Protein AF-A0A536NDL7-F1 (afdb_monomer_lite)

pLDDT: mean 77.11, std 12.98, range [34.41, 92.56]

Radius of gyration: 21.28 Å; chains: 1; bounding box: 49×43×68 Å

Sequence (222 aa):
MSDSGVETAERADAFGQVESHGIDAIPDSERHGAPRELAFLWAGAFVNYASLFTASLLTTYYGLGVWDGLAATTLGTIAAAVILGLLSNTGPR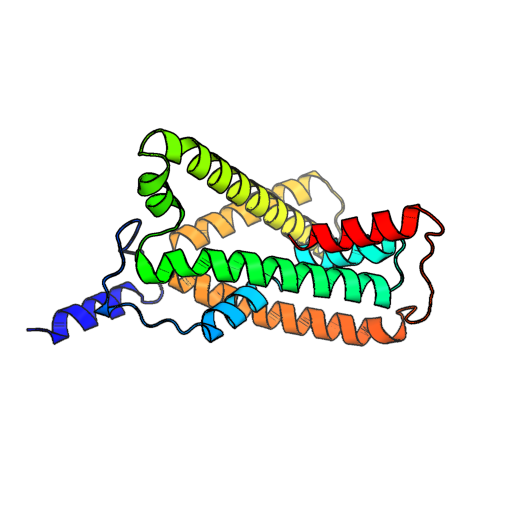SGLPQIVFTRGIFGRRGSYVGAALTLFLAVGWFAVDCVIAAQAGAQIFGTTNPLVTFALVIVIAAISVGVAVYGHQTIKVLETYGALIFAGLSAAVFIALAPQLHWFEGPTVRGADYPGAFVLGFMTCF

Foldseek 3Di:
DPVVVVVVVVVCLDQQHAHDDDFDFDDPVRPDDDPVVVVVVVVLVCLDVLVVVLLVCLCPPLQAAPVLLVVLQVLLLVVVCVVVVVVCVVCSVGSGDPLVVVCVVLNPVRSVVVVVVVVVVVVVVLLVRLLVVLVVVCVVVVHPDVVSSVVSSVVSSVVVVVQVRRDDNSCVVCSVVVSVVSVVVVVVVCVVCVVVGPNPDHGPDDDPSSVVSSVVSSNSSD

Secondary structure (DSSP, 8-state):
--HHHHHHHHHHTSTTPPP--SSSPPPGGG----HHHHHHHHHHHH-SHHHHHHHHHHHHTS---HHHHHHHHHHHHHHHHHHHHHHHTHHHHH-S-HHHHHHHHHHHHHHHHHHHHHHHHHHHHHHHHHHHHHHHHHHHTT---HHHHHHHHHHHHHHHHHHHHT-HHHHHHHHHHHHHHHHHHHHHHHHHHGGGS-TTPPPS--TTHHHHHHHHHHHTT-

Structure (mmCIF, N/CA/C/O backbone):
data_AF-A0A536NDL7-F1
#
_entry.id   AF-A0A536NDL7-F1
#
loop_
_atom_site.group_PDB
_atom_site.id
_atom_site.type_symbol
_atom_site.label_atom_id
_atom_site.label_alt_id
_atom_site.label_comp_id
_atom_site.label_asym_id
_atom_site.label_entity_id
_atom_site.label_seq_id
_atom_site.pdbx_PDB_ins_code
_atom_site.Cartn_x
_atom_site.Cartn_y
_atom_site.Cartn_z
_atom_site.occupancy
_atom_site.B_iso_or_equiv
_atom_site.auth_seq_id
_atom_site.auth_comp_id
_atom_site.auth_asym_id
_atom_site.auth_atom_id
_atom_site.pdbx_PDB_model_num
ATOM 1 N N . MET A 1 1 ? -9.556 -0.267 43.738 1.00 42.34 1 MET A N 1
ATOM 2 C CA . MET A 1 1 ? -10.647 -0.571 42.782 1.00 42.34 1 MET A CA 1
ATOM 3 C C . MET A 1 1 ? -10.360 -0.032 41.369 1.00 42.34 1 MET A C 1
ATOM 5 O O . MET A 1 1 ? -11.277 0.021 40.568 1.00 42.34 1 MET A O 1
ATOM 9 N N . SER A 1 2 ? -9.104 0.340 41.059 1.00 44.06 2 SER A N 1
ATOM 10 C CA . SER A 1 2 ? -8.666 0.858 39.748 1.00 44.06 2 SER A CA 1
ATOM 11 C C . SER A 1 2 ? -7.861 -0.167 38.930 1.00 44.06 2 SER A C 1
ATOM 13 O O . SER A 1 2 ? -7.835 -0.054 37.712 1.00 44.06 2 SER A O 1
ATOM 15 N N . ASP A 1 3 ? -7.254 -1.176 39.571 1.00 37.34 3 ASP A N 1
ATOM 16 C CA . ASP A 1 3 ? -6.450 -2.207 38.882 1.00 37.34 3 ASP A CA 1
ATOM 17 C C . ASP A 1 3 ? -7.293 -3.193 38.068 1.00 37.34 3 ASP A C 1
ATOM 19 O O . ASP A 1 3 ? -6.906 -3.598 36.978 1.00 37.34 3 ASP A O 1
ATOM 23 N N . SER A 1 4 ? -8.497 -3.527 38.541 1.00 35.38 4 SER A N 1
ATOM 24 C CA . SER A 1 4 ? -9.344 -4.525 37.878 1.00 35.38 4 SER A CA 1
ATOM 25 C C . SER A 1 4 ? -9.902 -4.058 36.529 1.00 35.38 4 SER A C 1
ATOM 27 O O . SER A 1 4 ? -10.303 -4.886 35.724 1.00 35.38 4 SER A O 1
ATOM 29 N N . GLY A 1 5 ? -9.966 -2.747 36.270 1.00 34.41 5 GLY A N 1
ATOM 30 C CA . GLY A 1 5 ? -10.438 -2.206 34.988 1.00 34.41 5 GLY A CA 1
ATOM 31 C C . GLY A 1 5 ? -9.380 -2.288 33.885 1.00 34.41 5 GLY A C 1
ATOM 32 O O . GLY A 1 5 ? -9.706 -2.633 32.753 1.00 34.41 5 GLY A O 1
ATOM 33 N N . VAL A 1 6 ? -8.115 -2.053 34.246 1.00 42.88 6 VAL A N 1
ATOM 34 C CA . VAL A 1 6 ? -6.964 -2.102 33.331 1.00 42.88 6 VAL A CA 1
ATOM 35 C C . VAL A 1 6 ? -6.667 -3.545 32.917 1.00 42.88 6 VAL A C 1
ATOM 37 O O . VAL A 1 6 ? -6.556 -3.814 31.725 1.00 42.88 6 VAL A O 1
ATOM 40 N N . GLU A 1 7 ? -6.697 -4.497 33.860 1.00 36.62 7 GLU A N 1
ATOM 41 C CA . GLU A 1 7 ? -6.559 -5.934 33.554 1.00 36.62 7 GLU A CA 1
ATOM 42 C C . GLU A 1 7 ? -7.677 -6.462 32.642 1.00 36.62 7 GLU A C 1
ATOM 44 O O . GLU A 1 7 ? -7.464 -7.395 31.871 1.00 36.62 7 GLU A O 1
ATOM 49 N N . THR A 1 8 ? -8.885 -5.890 32.708 1.00 42.81 8 THR A N 1
ATOM 50 C CA . THR A 1 8 ? -10.012 -6.341 31.872 1.00 42.81 8 THR A CA 1
ATOM 51 C C . THR A 1 8 ? -9.900 -5.811 30.438 1.00 42.81 8 THR A C 1
ATOM 53 O O . THR A 1 8 ? -10.250 -6.531 29.504 1.00 42.81 8 THR A O 1
ATOM 56 N N . ALA A 1 9 ? -9.364 -4.599 30.257 1.00 41.16 9 ALA A N 1
ATOM 57 C CA . ALA A 1 9 ? -9.065 -4.018 28.948 1.00 41.16 9 ALA A CA 1
ATOM 58 C C . ALA A 1 9 ? -7.865 -4.711 28.271 1.00 41.16 9 ALA A C 1
ATOM 60 O O . ALA A 1 9 ? -7.964 -5.100 27.110 1.00 41.16 9 ALA A O 1
ATOM 61 N N . GLU A 1 10 ? -6.785 -4.993 29.014 1.00 43.38 10 GLU A N 1
ATOM 62 C CA . GLU A 1 10 ? -5.637 -5.786 28.527 1.00 43.38 10 GLU A CA 1
ATOM 63 C C . GLU A 1 10 ? -6.042 -7.204 28.096 1.00 43.38 10 GLU A C 1
ATOM 65 O O . GLU A 1 10 ? -5.483 -7.770 27.158 1.00 43.38 10 GLU A O 1
ATOM 70 N N . ARG A 1 11 ? -7.040 -7.794 28.765 1.00 41.56 11 ARG A N 1
ATOM 71 C CA . ARG A 1 11 ? -7.532 -9.146 28.466 1.00 41.56 11 ARG A CA 1
ATOM 72 C C . ARG A 1 11 ? -8.530 -9.191 27.305 1.00 41.56 11 ARG A C 1
ATOM 74 O O . ARG A 1 11 ? -8.713 -10.264 26.729 1.00 41.56 11 ARG A O 1
ATOM 81 N N . ALA A 1 12 ? -9.166 -8.065 26.974 1.00 42.19 12 ALA A N 1
ATOM 82 C CA . ALA A 1 12 ? -10.021 -7.911 25.795 1.00 42.19 12 ALA A CA 1
ATOM 83 C C . ALA A 1 12 ? -9.195 -7.766 24.505 1.00 42.19 12 ALA A C 1
ATOM 85 O O . ALA A 1 12 ? -9.634 -8.202 23.445 1.00 42.19 12 ALA A O 1
ATOM 86 N N . ASP A 1 13 ? -7.971 -7.249 24.618 1.00 47.62 13 ASP A N 1
ATOM 87 C CA . ASP A 1 13 ? -7.017 -7.075 23.520 1.00 47.62 13 ASP A CA 1
ATOM 88 C C . ASP A 1 13 ? -6.001 -8.243 23.452 1.00 47.62 13 ASP A C 1
ATOM 90 O O . ASP A 1 13 ? -4.818 -8.078 23.153 1.00 47.62 13 ASP A O 1
ATOM 94 N N . ALA A 1 14 ? -6.464 -9.457 23.772 1.00 48.00 14 ALA A N 1
ATOM 95 C CA . ALA A 1 14 ? -5.675 -10.687 23.745 1.00 48.00 14 ALA A CA 1
ATOM 96 C C . ALA A 1 14 ? -5.989 -11.542 22.503 1.00 48.00 14 ALA A C 1
ATOM 98 O O . ALA A 1 14 ? -7.097 -11.526 21.965 1.00 48.00 14 ALA A O 1
ATOM 99 N N . PHE A 1 15 ? -5.007 -12.338 22.070 1.00 37.66 15 PHE A N 1
ATOM 100 C CA . PHE A 1 15 ? -5.109 -13.258 20.932 1.00 37.66 15 PHE A CA 1
ATOM 101 C C . PHE A 1 15 ? -6.380 -14.131 21.010 1.00 37.66 15 PHE A C 1
ATOM 103 O O . PHE A 1 15 ? -6.518 -14.954 21.916 1.00 37.66 15 PHE A O 1
ATOM 110 N N . GLY A 1 16 ? -7.303 -13.953 20.055 1.00 43.84 16 GLY A N 1
ATOM 111 C CA . GLY A 1 16 ? -8.550 -14.723 19.948 1.00 43.84 16 GLY A CA 1
ATOM 112 C C . GLY A 1 16 ? -9.798 -14.124 20.617 1.00 43.84 16 GLY A C 1
ATOM 113 O O . GLY A 1 16 ? -10.817 -14.811 20.673 1.00 43.84 16 GLY A O 1
ATOM 114 N N . GLN A 1 17 ? -9.754 -12.885 21.116 1.00 45.94 17 GLN A N 1
ATOM 115 C CA . GLN A 1 17 ? -10.924 -12.179 21.662 1.00 45.94 17 GLN A CA 1
ATOM 116 C C . GLN A 1 17 ? -11.567 -11.238 20.624 1.00 45.94 17 GLN A C 1
ATOM 118 O O . GLN A 1 17 ? -10.899 -10.715 19.733 1.00 45.94 17 GLN A O 1
ATOM 123 N N . VAL A 1 18 ? -12.883 -11.034 20.739 1.00 49.28 18 VAL A N 1
ATOM 124 C CA . VAL A 1 18 ? -13.657 -10.119 19.882 1.00 49.28 18 VAL A CA 1
ATOM 125 C C . VAL A 1 18 ? -13.485 -8.686 20.389 1.00 49.28 18 VAL A C 1
ATOM 127 O O . VAL A 1 18 ? -13.716 -8.416 21.565 1.00 49.28 18 VAL A O 1
ATOM 130 N N . GLU A 1 19 ? -13.103 -7.777 19.492 1.00 53.41 19 GLU A N 1
ATOM 131 C CA . GLU A 1 19 ? -12.856 -6.361 19.786 1.00 53.41 19 GLU A CA 1
ATOM 132 C C . GLU A 1 19 ? -14.094 -5.674 20.390 1.00 53.41 19 GLU A C 1
ATOM 134 O O . GLU A 1 19 ? -15.195 -5.736 19.837 1.00 53.41 19 GLU A O 1
ATOM 139 N N . SER A 1 20 ? -13.917 -5.028 21.548 1.00 55.44 20 SER A N 1
ATOM 140 C CA . SER A 1 20 ? -15.006 -4.422 22.327 1.00 55.44 20 SER A CA 1
ATOM 141 C C . SER A 1 20 ? -15.245 -2.942 22.020 1.00 55.44 20 SER A C 1
ATOM 143 O O . SER A 1 20 ? -16.359 -2.455 22.219 1.00 55.44 20 SER A O 1
ATOM 145 N N . HIS A 1 21 ? -14.236 -2.222 21.518 1.00 56.88 21 HIS A N 1
ATOM 146 C CA . HIS A 1 21 ? -14.350 -0.813 21.140 1.00 56.88 21 HIS A CA 1
ATOM 147 C C . HIS A 1 21 ? -14.550 -0.683 19.629 1.00 56.88 21 HIS A C 1
ATOM 149 O O . HIS A 1 21 ? -13.606 -0.735 18.858 1.00 56.88 21 HIS A O 1
ATOM 155 N N . GLY A 1 22 ? -15.805 -0.523 19.200 1.00 65.62 22 GLY A N 1
ATOM 156 C CA . GLY A 1 22 ? -16.133 -0.331 17.786 1.00 65.62 22 GLY A CA 1
ATOM 157 C C . GLY A 1 22 ? -15.917 1.113 17.319 1.00 65.62 22 GLY A C 1
ATOM 158 O O . GLY A 1 22 ? -14.879 1.482 16.786 1.00 65.62 22 GLY A O 1
ATOM 159 N N . ILE A 1 23 ? -16.946 1.948 17.475 1.00 62.28 23 ILE A N 1
ATOM 160 C CA . ILE A 1 23 ? -16.960 3.344 16.985 1.00 62.28 23 ILE A CA 1
ATOM 161 C C . ILE A 1 23 ? -16.802 4.385 18.099 1.00 62.28 23 ILE A C 1
ATOM 163 O O . ILE A 1 23 ? -16.919 5.586 17.834 1.00 62.28 23 ILE A O 1
ATOM 167 N N . ASP A 1 24 ? -16.619 3.924 19.332 1.00 70.56 24 ASP A N 1
ATOM 168 C CA . ASP A 1 24 ? -16.576 4.776 20.512 1.00 70.56 24 ASP A CA 1
ATOM 169 C C . ASP A 1 24 ? -15.254 5.540 20.601 1.00 70.56 24 ASP A C 1
ATOM 171 O O . ASP A 1 24 ? -14.229 5.134 20.054 1.00 70.56 24 ASP A O 1
ATOM 175 N N . ALA A 1 25 ? -15.296 6.693 21.268 1.00 67.12 25 ALA A N 1
ATOM 176 C CA . ALA A 1 25 ? -14.106 7.505 21.464 1.00 67.12 25 ALA A CA 1
ATOM 177 C C . ALA A 1 25 ? -13.150 6.820 22.446 1.00 67.12 25 ALA A C 1
ATOM 179 O O . ALA A 1 25 ? -13.574 6.416 23.529 1.00 67.12 25 ALA A O 1
ATOM 180 N N . ILE A 1 26 ? -11.863 6.767 22.101 1.00 76.44 26 ILE A N 1
ATOM 181 C CA . ILE A 1 26 ? -10.842 6.200 22.987 1.00 76.44 26 ILE A CA 1
ATOM 182 C C . ILE A 1 26 ? -10.535 7.195 24.127 1.00 76.44 26 ILE A C 1
ATOM 184 O O . ILE A 1 26 ? -10.169 8.353 23.836 1.00 76.44 26 ILE A O 1
ATOM 188 N N . PRO A 1 27 ? -10.670 6.781 25.407 1.00 74.94 27 PRO A N 1
ATOM 189 C CA . PRO A 1 27 ? -10.362 7.604 26.576 1.00 74.94 27 PRO A CA 1
ATOM 190 C C . PRO A 1 27 ? -8.908 8.087 26.595 1.00 74.94 27 PRO A C 1
ATOM 192 O O . PRO A 1 27 ? -8.011 7.397 26.120 1.00 74.94 27 PRO A O 1
ATOM 195 N N . ASP A 1 28 ? -8.647 9.249 27.202 1.00 73.06 28 ASP A N 1
ATOM 196 C CA . ASP A 1 28 ? -7.289 9.818 27.278 1.00 73.06 28 ASP A CA 1
ATOM 197 C C . ASP A 1 28 ? -6.276 8.886 27.963 1.00 73.06 28 ASP A C 1
ATOM 199 O O . ASP A 1 28 ? -5.110 8.860 27.576 1.00 73.06 28 ASP A O 1
ATOM 203 N N . SER A 1 29 ? -6.719 8.094 28.945 1.00 72.06 29 SER A N 1
ATOM 204 C CA . SER A 1 29 ? -5.886 7.136 29.683 1.00 72.06 29 SER A CA 1
ATOM 205 C C . SER A 1 29 ? -5.415 5.941 28.852 1.00 72.06 29 SER A C 1
ATOM 207 O O . SER A 1 29 ? -4.458 5.282 29.239 1.00 72.06 29 SER A O 1
ATOM 209 N N . GLU A 1 30 ? -6.067 5.667 27.722 1.00 69.94 30 GLU A N 1
ATOM 210 C CA . GLU A 1 30 ? -5.781 4.527 26.841 1.00 69.94 30 GLU A CA 1
ATOM 211 C C . GLU A 1 30 ? -5.012 4.958 25.576 1.00 69.94 30 GLU A C 1
ATOM 213 O O . GLU A 1 30 ? -4.736 4.160 24.686 1.00 69.94 30 GLU A O 1
ATOM 218 N N . ARG A 1 31 ? -4.612 6.234 25.474 1.00 77.12 31 ARG A N 1
ATOM 219 C CA . ARG A 1 31 ? -3.857 6.759 24.325 1.00 77.12 31 ARG A CA 1
ATOM 220 C C . ARG A 1 31 ? -2.357 6.568 24.530 1.00 77.12 31 ARG A C 1
ATOM 222 O O . ARG A 1 31 ? -1.695 7.413 25.124 1.00 77.12 31 ARG A O 1
ATOM 229 N N . HIS A 1 32 ? -1.810 5.481 23.993 1.00 71.38 32 HIS A N 1
ATOM 230 C CA . HIS A 1 32 ? -0.405 5.097 24.202 1.00 71.38 32 HIS A CA 1
ATOM 231 C C . HIS A 1 32 ? 0.454 4.999 22.922 1.00 71.38 32 HIS A C 1
ATOM 233 O O . HIS A 1 32 ? 1.572 4.498 22.980 1.00 71.38 32 HIS A O 1
ATOM 239 N N . GLY A 1 33 ? -0.023 5.479 21.766 1.00 69.69 33 GLY A N 1
ATOM 240 C CA . GLY A 1 33 ? 0.722 5.414 20.496 1.00 69.69 33 GLY A CA 1
ATOM 241 C C . GLY A 1 33 ? 1.694 6.581 20.270 1.00 69.69 33 GLY A C 1
ATOM 242 O O . GLY A 1 33 ? 1.320 7.747 20.418 1.00 69.69 33 GLY A O 1
ATOM 243 N N . ALA A 1 34 ? 2.930 6.290 19.848 1.00 77.19 34 ALA A N 1
ATOM 244 C CA . ALA A 1 34 ? 3.912 7.312 19.468 1.00 77.19 34 ALA A CA 1
ATOM 245 C C . ALA A 1 34 ? 3.875 7.628 17.952 1.00 77.19 34 ALA A C 1
ATOM 247 O O . ALA A 1 34 ? 3.706 6.719 17.140 1.00 77.19 34 ALA A O 1
ATOM 248 N N . PRO A 1 35 ? 4.154 8.874 17.506 1.00 74.88 35 PRO A N 1
ATOM 249 C CA . PRO A 1 35 ? 4.164 9.221 16.074 1.00 74.88 35 PRO A CA 1
ATOM 250 C C . PRO A 1 35 ? 5.115 8.370 15.215 1.00 74.88 35 PRO A C 1
ATOM 252 O O . PRO A 1 35 ? 4.847 8.110 14.045 1.00 74.88 35 PRO A O 1
ATOM 255 N N . ARG A 1 36 ? 6.225 7.901 15.798 1.00 75.81 36 ARG A N 1
ATOM 256 C CA . ARG A 1 36 ? 7.178 7.001 15.128 1.00 75.81 36 ARG A CA 1
ATOM 257 C C . ARG A 1 36 ? 6.596 5.613 14.854 1.00 75.81 36 ARG A C 1
ATOM 259 O O . ARG A 1 36 ? 6.926 5.013 13.842 1.00 75.81 36 ARG A O 1
ATOM 266 N N . GLU A 1 37 ? 5.736 5.113 15.737 1.00 74.44 37 GLU A N 1
ATOM 267 C CA . GLU A 1 37 ? 5.089 3.807 15.568 1.00 74.44 37 GLU A CA 1
ATOM 268 C C . GLU A 1 37 ? 4.100 3.870 14.409 1.00 74.44 37 GLU A C 1
ATOM 270 O O . GLU A 1 37 ? 4.056 2.953 13.597 1.00 74.44 37 GLU A O 1
ATOM 275 N N . LEU A 1 38 ? 3.407 5.004 14.258 1.00 76.75 38 LEU A N 1
ATOM 276 C CA . LEU A 1 38 ? 2.568 5.279 13.096 1.00 76.75 38 LEU A CA 1
ATOM 277 C C . LEU A 1 38 ? 3.385 5.308 11.794 1.00 76.75 38 LEU A C 1
ATOM 279 O O . LEU A 1 38 ? 2.939 4.768 10.787 1.00 76.75 38 LEU A O 1
ATOM 283 N N . ALA A 1 39 ? 4.589 5.891 11.808 1.00 74.12 39 ALA A N 1
ATOM 284 C CA . ALA A 1 39 ? 5.464 5.906 10.635 1.00 74.12 39 ALA A CA 1
ATOM 285 C C . ALA A 1 39 ? 5.915 4.494 10.224 1.00 74.12 39 ALA A C 1
ATOM 287 O O . ALA A 1 39 ? 5.867 4.163 9.042 1.00 74.12 39 ALA A O 1
ATOM 288 N N . PHE A 1 40 ? 6.307 3.645 11.181 1.00 70.19 40 PHE A N 1
ATOM 289 C CA . PHE A 1 40 ? 6.667 2.252 10.893 1.00 70.19 40 PHE A CA 1
ATOM 290 C C . PHE A 1 40 ? 5.467 1.409 10.457 1.00 70.19 40 PHE A C 1
ATOM 292 O O . PHE A 1 40 ? 5.611 0.585 9.557 1.00 70.19 40 PHE A O 1
ATOM 299 N N . LEU A 1 41 ? 4.290 1.645 11.041 1.00 74.00 41 LEU A N 1
ATOM 300 C CA . LEU A 1 41 ? 3.045 0.994 10.637 1.00 74.00 41 LEU A CA 1
ATOM 301 C C . LEU A 1 41 ? 2.713 1.309 9.173 1.00 74.00 41 LEU A C 1
ATOM 303 O O . LEU A 1 41 ? 2.480 0.400 8.384 1.00 74.00 41 LEU A O 1
ATOM 307 N N . TRP A 1 42 ? 2.769 2.587 8.791 1.00 75.75 42 TRP A N 1
ATOM 308 C CA . TRP A 1 42 ? 2.533 3.008 7.410 1.00 75.75 42 TRP A CA 1
ATOM 309 C C . TRP A 1 42 ? 3.603 2.509 6.447 1.00 75.75 42 TRP A C 1
ATOM 311 O O . TRP A 1 42 ? 3.270 2.056 5.355 1.00 75.75 42 TRP A O 1
ATOM 321 N N . ALA A 1 43 ? 4.876 2.552 6.846 1.00 73.06 43 ALA A N 1
ATOM 322 C CA . ALA A 1 43 ? 5.950 1.985 6.042 1.00 73.06 43 ALA A CA 1
ATOM 323 C C . ALA A 1 43 ? 5.687 0.499 5.762 1.00 73.06 43 AL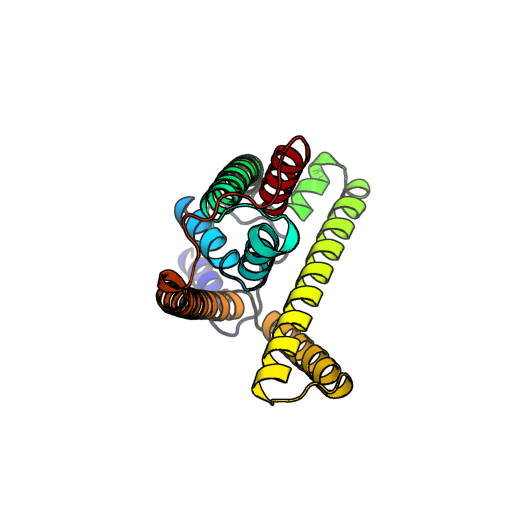A A C 1
ATOM 325 O O . ALA A 1 43 ? 5.797 0.090 4.613 1.00 73.06 43 ALA A O 1
ATOM 326 N N . GLY A 1 44 ? 5.272 -0.267 6.780 1.00 68.75 44 GLY A N 1
ATOM 327 C CA . GLY A 1 44 ? 4.872 -1.671 6.666 1.00 68.75 44 GLY A CA 1
ATOM 328 C C . GLY A 1 44 ? 3.686 -1.893 5.725 1.00 68.75 44 GLY A C 1
ATOM 329 O O . GLY A 1 44 ? 3.772 -2.739 4.841 1.00 68.75 44 GLY A O 1
ATOM 330 N N . ALA A 1 45 ? 2.625 -1.094 5.859 1.00 69.19 45 ALA A N 1
ATOM 331 C CA . ALA A 1 45 ? 1.422 -1.193 5.028 1.00 69.19 45 ALA A CA 1
ATOM 332 C C . ALA A 1 45 ? 1.701 -0.958 3.530 1.00 69.19 45 ALA A C 1
ATOM 334 O O . ALA A 1 45 ? 1.081 -1.585 2.672 1.00 69.19 45 ALA A O 1
ATOM 335 N N . PHE A 1 46 ? 2.662 -0.087 3.204 1.00 73.38 46 PHE A N 1
ATOM 336 C CA . PHE A 1 46 ? 3.085 0.150 1.821 1.00 73.38 46 PHE A CA 1
ATOM 337 C C . PHE A 1 46 ? 4.065 -0.896 1.283 1.00 73.38 46 PHE A C 1
ATOM 339 O O . PHE A 1 46 ? 4.287 -0.934 0.068 1.00 73.38 46 PHE A O 1
ATOM 346 N N . VAL A 1 47 ? 4.617 -1.776 2.128 1.00 73.19 47 VAL A N 1
ATOM 347 C CA . VAL A 1 47 ? 5.356 -2.953 1.656 1.00 73.19 47 VAL A CA 1
ATOM 348 C C . VAL A 1 47 ? 4.348 -4.014 1.214 1.00 73.19 47 VAL A C 1
ATOM 350 O O . VAL A 1 47 ? 4.128 -5.027 1.871 1.00 73.19 47 VAL A O 1
ATOM 353 N N . ASN A 1 48 ? 3.716 -3.767 0.074 1.00 77.19 48 ASN A N 1
ATOM 354 C CA . ASN A 1 48 ? 2.778 -4.684 -0.549 1.00 77.19 48 ASN A CA 1
ATOM 355 C C . ASN A 1 48 ? 3.065 -4.822 -2.049 1.00 77.19 48 ASN A C 1
ATOM 357 O O . ASN A 1 48 ? 3.848 -4.079 -2.651 1.00 77.19 48 ASN A O 1
ATOM 361 N N . TYR A 1 49 ? 2.425 -5.813 -2.667 1.00 78.06 49 TYR A N 1
ATOM 362 C CA . TYR A 1 49 ? 2.593 -6.059 -4.095 1.00 78.06 49 TYR A CA 1
ATOM 363 C C . TYR A 1 49 ? 2.068 -4.899 -4.949 1.00 78.06 49 TYR A C 1
ATOM 365 O O . TYR A 1 49 ? 2.658 -4.602 -5.984 1.00 78.06 49 TYR A O 1
ATOM 373 N N . ALA A 1 50 ? 1.005 -4.213 -4.515 1.00 78.25 50 ALA A N 1
ATOM 374 C CA . ALA A 1 50 ? 0.448 -3.075 -5.242 1.00 78.25 50 ALA A CA 1
ATOM 375 C C . ALA A 1 50 ? 1.489 -1.960 -5.444 1.00 78.25 50 ALA A C 1
ATOM 377 O O . ALA A 1 50 ? 1.635 -1.463 -6.559 1.00 78.25 50 ALA A O 1
ATOM 378 N N . SER A 1 51 ? 2.280 -1.632 -4.417 1.00 79.00 51 SER A N 1
ATOM 379 C CA . SER A 1 51 ? 3.377 -0.663 -4.522 1.00 79.00 51 SER A CA 1
ATOM 380 C C . SER A 1 51 ? 4.450 -1.102 -5.522 1.00 79.00 51 SER A C 1
ATOM 382 O O . SER A 1 51 ? 4.900 -0.293 -6.333 1.00 79.00 51 SER A O 1
ATOM 384 N N . LEU A 1 52 ? 4.836 -2.386 -5.518 1.00 79.25 52 LEU A N 1
ATOM 385 C CA . LEU A 1 52 ? 5.803 -2.925 -6.486 1.00 79.25 52 LEU A CA 1
ATOM 386 C C . LEU A 1 52 ? 5.263 -2.881 -7.919 1.00 79.25 52 LEU A C 1
ATOM 388 O O . LEU A 1 52 ? 5.978 -2.499 -8.846 1.00 79.25 52 LEU A O 1
ATOM 392 N N . PHE A 1 53 ? 3.997 -3.253 -8.098 1.00 81.44 53 PHE A N 1
ATOM 393 C CA . PHE A 1 53 ? 3.332 -3.231 -9.391 1.00 81.44 53 PHE A CA 1
ATOM 394 C C . PHE A 1 53 ? 3.251 -1.804 -9.938 1.00 81.44 53 PHE A C 1
ATOM 396 O O . PHE A 1 53 ? 3.700 -1.555 -11.055 1.00 81.44 53 PHE A O 1
ATOM 403 N N . THR A 1 54 ? 2.791 -0.849 -9.131 1.00 80.69 54 THR A N 1
ATOM 404 C CA . THR A 1 54 ? 2.745 0.569 -9.504 1.00 80.69 54 THR A CA 1
ATOM 405 C C . THR A 1 54 ? 4.133 1.098 -9.857 1.00 80.69 54 THR A C 1
ATOM 407 O O . THR A 1 54 ? 4.291 1.698 -10.916 1.00 80.69 54 THR A O 1
ATOM 410 N N . ALA A 1 55 ? 5.164 0.801 -9.057 1.00 79.44 55 ALA A N 1
ATOM 411 C CA . ALA A 1 55 ? 6.541 1.196 -9.361 1.00 79.44 55 ALA A CA 1
ATOM 412 C C . ALA A 1 55 ? 7.039 0.627 -10.705 1.00 79.44 55 ALA A C 1
ATOM 414 O O . ALA A 1 55 ? 7.709 1.327 -11.463 1.00 79.44 55 ALA A O 1
ATOM 415 N N . SER A 1 56 ? 6.670 -0.614 -11.046 1.00 80.50 56 SER A N 1
ATOM 416 C CA . SER A 1 56 ? 7.031 -1.226 -12.333 1.00 80.50 56 SER A CA 1
ATOM 417 C C . SER A 1 56 ? 6.388 -0.528 -13.540 1.00 80.50 56 SER A C 1
ATOM 419 O O . SER A 1 56 ? 6.980 -0.494 -14.622 1.00 80.50 56 SER A O 1
ATOM 421 N N . LEU A 1 57 ? 5.206 0.077 -13.366 1.00 81.88 57 LEU A N 1
ATOM 422 C CA . LEU A 1 57 ? 4.527 0.823 -14.427 1.00 81.88 57 LEU A CA 1
ATOM 423 C C . LEU A 1 57 ? 5.274 2.114 -14.780 1.00 81.88 57 LEU A C 1
ATOM 425 O O . LEU A 1 57 ? 5.243 2.523 -15.941 1.00 81.88 57 LEU A O 1
ATOM 429 N N . LEU A 1 58 ? 5.987 2.729 -13.828 1.00 80.75 58 LEU A N 1
ATOM 430 C CA . LEU A 1 58 ? 6.740 3.965 -14.072 1.00 80.75 58 LEU A CA 1
ATOM 431 C C . LEU A 1 58 ? 7.857 3.781 -15.097 1.00 80.75 58 LEU A C 1
ATOM 433 O O . LEU A 1 58 ? 8.052 4.635 -15.961 1.00 80.75 58 LEU A O 1
ATOM 437 N N . THR A 1 59 ? 8.557 2.657 -15.040 1.00 77.38 59 THR A N 1
ATOM 438 C CA . THR A 1 59 ? 9.636 2.357 -15.982 1.00 77.38 59 THR A CA 1
ATOM 439 C C . THR A 1 59 ? 9.110 1.661 -17.236 1.00 77.38 59 THR A C 1
ATOM 441 O O . THR A 1 59 ? 9.503 2.015 -18.343 1.00 77.38 59 THR A O 1
ATOM 444 N N . THR A 1 60 ? 8.176 0.716 -17.088 1.00 76.12 60 THR A N 1
ATOM 445 C CA . THR A 1 60 ? 7.716 -0.140 -18.198 1.00 76.12 60 THR A CA 1
ATOM 446 C C . THR A 1 60 ? 6.688 0.545 -19.097 1.00 76.12 60 THR A C 1
ATOM 448 O O . THR A 1 60 ? 6.715 0.357 -20.311 1.00 76.12 60 THR A O 1
ATOM 451 N N . TYR A 1 61 ? 5.765 1.318 -18.517 1.00 78.38 61 TYR A N 1
ATOM 452 C CA . TYR A 1 61 ? 4.642 1.915 -19.247 1.00 78.38 61 TYR A CA 1
ATOM 453 C C . TYR A 1 61 ? 4.811 3.422 -19.440 1.00 78.38 61 TYR A C 1
ATOM 455 O O . TYR A 1 61 ? 4.574 3.935 -20.530 1.00 78.38 61 TYR A O 1
ATOM 463 N N . TYR A 1 62 ? 5.257 4.131 -18.399 1.00 76.94 62 TYR A N 1
ATOM 464 C CA . TYR A 1 62 ? 5.520 5.568 -18.483 1.00 76.94 62 TYR A CA 1
ATOM 465 C C . TYR A 1 62 ? 6.908 5.895 -19.035 1.00 76.94 62 TYR A C 1
ATOM 467 O O . TYR A 1 62 ? 7.147 7.048 -19.366 1.00 76.94 62 TYR A O 1
ATOM 475 N N . GLY A 1 63 ? 7.805 4.914 -19.181 1.00 77.44 63 GLY A N 1
ATOM 476 C CA . GLY A 1 63 ? 9.086 5.075 -19.870 1.00 77.44 63 GLY A CA 1
ATOM 477 C C . GLY A 1 63 ? 10.126 5.933 -19.140 1.00 77.44 63 GLY A C 1
ATOM 478 O O . GLY A 1 63 ? 11.091 6.377 -19.775 1.00 77.44 63 GLY A O 1
ATOM 479 N N . LEU A 1 64 ? 9.951 6.187 -17.836 1.00 79.94 64 LEU A N 1
ATOM 480 C CA . LEU A 1 64 ? 10.941 6.902 -17.027 1.00 79.94 64 LEU A CA 1
ATOM 481 C C . LEU A 1 64 ? 12.202 6.054 -16.832 1.00 79.94 64 LEU A C 1
ATOM 483 O O . LEU A 1 64 ? 12.133 4.830 -16.718 1.00 79.94 64 LEU A O 1
ATOM 487 N N . GLY A 1 65 ? 13.351 6.725 -16.718 1.00 83.19 65 GLY A N 1
ATOM 488 C CA . GLY A 1 65 ? 14.565 6.087 -16.220 1.00 83.19 65 GLY A CA 1
ATOM 489 C C . GLY A 1 65 ? 14.404 5.671 -14.754 1.00 83.19 65 GLY A C 1
ATOM 490 O O . GLY A 1 65 ? 13.566 6.210 -14.026 1.00 83.19 65 GLY A O 1
ATOM 491 N N . VAL A 1 66 ? 15.236 4.734 -14.293 1.00 81.75 66 VAL A N 1
ATOM 492 C CA . VAL A 1 66 ? 15.178 4.209 -12.913 1.00 81.75 66 VAL A CA 1
ATOM 493 C C . VAL A 1 66 ? 15.300 5.334 -11.876 1.00 81.75 66 VAL A C 1
ATOM 495 O O . VAL A 1 66 ? 14.543 5.373 -10.907 1.00 81.75 66 VAL A O 1
ATOM 498 N N . TRP A 1 67 ? 16.211 6.285 -12.101 1.00 84.75 67 TRP A N 1
ATOM 499 C CA . TRP A 1 67 ? 16.420 7.425 -11.203 1.00 84.75 67 TRP A CA 1
ATOM 500 C C . TRP A 1 67 ? 15.266 8.426 -11.220 1.00 84.75 67 TRP A C 1
ATOM 502 O O . TRP A 1 67 ? 14.877 8.912 -10.160 1.00 84.75 67 TRP A O 1
ATOM 512 N N . ASP A 1 68 ? 14.689 8.696 -12.392 1.00 84.25 68 ASP A N 1
ATOM 513 C CA . ASP A 1 68 ? 13.563 9.623 -12.523 1.00 84.25 68 ASP A CA 1
ATOM 514 C C . ASP A 1 68 ? 12.308 9.039 -11.867 1.00 84.25 68 ASP A C 1
ATOM 516 O O . ASP A 1 68 ? 11.605 9.739 -11.139 1.00 84.25 68 ASP A O 1
ATOM 520 N N . GLY A 1 69 ? 12.060 7.739 -12.062 1.00 84.75 69 GLY A N 1
ATOM 521 C CA . GLY A 1 69 ? 10.974 7.015 -11.405 1.00 84.75 69 GLY A CA 1
ATOM 522 C C . GLY A 1 69 ? 11.143 6.976 -9.887 1.00 84.75 69 GLY A C 1
ATOM 523 O O . GLY A 1 69 ? 10.186 7.232 -9.154 1.00 84.75 69 GLY A O 1
ATOM 524 N N . LEU A 1 70 ? 12.367 6.740 -9.401 1.00 86.12 70 LEU A N 1
ATOM 525 C CA . LEU A 1 70 ? 12.678 6.782 -7.971 1.00 86.12 70 LEU A CA 1
ATOM 526 C C . LEU A 1 70 ? 12.463 8.183 -7.387 1.00 86.12 70 LEU A C 1
ATOM 528 O O . LEU A 1 70 ? 11.875 8.315 -6.312 1.00 86.12 70 LEU A O 1
ATOM 532 N N . ALA A 1 71 ? 12.898 9.229 -8.092 1.00 87.81 71 ALA A N 1
ATOM 533 C CA . ALA A 1 71 ? 12.702 10.611 -7.675 1.00 87.81 71 ALA A CA 1
ATOM 534 C C . ALA A 1 71 ? 11.214 10.989 -7.646 1.00 87.81 71 ALA A C 1
ATOM 536 O O . ALA A 1 71 ? 10.748 11.516 -6.636 1.00 87.81 71 ALA A O 1
ATOM 537 N N . ALA A 1 72 ? 10.456 10.669 -8.699 1.00 87.69 72 ALA A N 1
ATOM 538 C CA . ALA A 1 72 ? 9.014 10.908 -8.765 1.00 87.69 72 ALA A CA 1
ATOM 539 C C . ALA A 1 72 ? 8.278 10.206 -7.615 1.00 87.69 72 ALA A C 1
ATOM 541 O O . ALA A 1 72 ? 7.504 10.843 -6.900 1.00 87.69 72 ALA A O 1
ATOM 542 N N . THR A 1 73 ? 8.597 8.929 -7.379 1.00 87.25 73 THR A N 1
ATOM 543 C CA . THR A 1 73 ? 7.987 8.113 -6.318 1.00 87.25 73 THR A CA 1
ATOM 544 C C . THR A 1 73 ? 8.320 8.655 -4.931 1.00 87.25 73 THR A C 1
ATOM 546 O O . THR A 1 73 ? 7.443 8.808 -4.082 1.00 87.25 73 THR A O 1
ATOM 549 N N . THR A 1 74 ? 9.590 8.989 -4.689 1.00 87.88 74 THR A N 1
ATOM 550 C CA . THR A 1 74 ? 10.048 9.503 -3.391 1.00 87.88 74 THR A CA 1
ATOM 551 C C . THR A 1 74 ? 9.408 10.854 -3.088 1.00 87.88 74 THR A C 1
ATOM 553 O O . THR A 1 74 ? 8.888 11.059 -1.993 1.00 87.88 74 THR A O 1
ATOM 556 N N . LEU A 1 75 ? 9.395 11.772 -4.059 1.00 90.19 75 LEU A N 1
ATOM 557 C CA . LEU A 1 75 ? 8.783 13.088 -3.889 1.00 90.19 75 LEU A CA 1
ATOM 558 C C . LEU A 1 75 ? 7.265 12.992 -3.707 1.00 90.19 75 LEU A C 1
ATOM 560 O O . LEU A 1 75 ? 6.724 13.676 -2.838 1.00 90.19 75 LEU A O 1
ATOM 564 N N . GLY A 1 76 ? 6.596 12.127 -4.476 1.00 88.38 76 GLY A N 1
ATOM 565 C CA . GLY A 1 76 ? 5.163 11.861 -4.346 1.00 88.38 76 GLY A CA 1
ATOM 566 C C . GLY A 1 76 ? 4.816 11.325 -2.963 1.00 88.38 76 GLY A C 1
ATOM 567 O O . GLY A 1 76 ? 3.966 11.883 -2.275 1.00 88.38 76 GLY A O 1
ATOM 568 N N . THR A 1 77 ? 5.563 10.320 -2.501 1.00 87.75 77 THR A N 1
ATOM 569 C CA . THR A 1 77 ? 5.371 9.704 -1.180 1.00 87.75 77 THR A CA 1
ATOM 570 C C . THR A 1 77 ? 5.602 10.703 -0.048 1.00 87.75 77 THR A C 1
ATOM 572 O O . THR A 1 77 ? 4.819 10.751 0.897 1.00 87.75 77 THR A O 1
ATOM 575 N N . ILE A 1 78 ? 6.639 11.546 -0.135 1.00 89.38 78 ILE A N 1
ATOM 576 C CA . ILE A 1 78 ? 6.888 12.597 0.864 1.00 89.38 78 ILE A CA 1
ATOM 577 C C . ILE A 1 78 ? 5.728 13.597 0.889 1.00 89.38 78 ILE A C 1
ATOM 579 O O . ILE A 1 78 ? 5.247 13.952 1.965 1.00 89.38 78 ILE A O 1
ATOM 583 N N . ALA A 1 79 ? 5.256 14.046 -0.275 1.00 90.06 79 ALA A N 1
ATOM 584 C CA . ALA A 1 79 ? 4.152 14.994 -0.356 1.00 90.06 79 ALA A CA 1
ATOM 585 C C . ALA A 1 79 ? 2.846 14.400 0.207 1.00 90.06 79 ALA A C 1
ATOM 587 O O . ALA A 1 79 ? 2.168 15.055 1.005 1.00 90.06 79 ALA A O 1
ATOM 588 N N . ALA A 1 80 ? 2.538 13.145 -0.131 1.00 86.88 80 ALA A N 1
ATOM 589 C CA . ALA A 1 80 ? 1.403 12.408 0.414 1.00 86.88 80 ALA A CA 1
ATOM 590 C C . ALA A 1 80 ? 1.520 12.233 1.936 1.00 86.88 80 ALA A C 1
ATOM 592 O O . ALA A 1 80 ? 0.574 12.532 2.667 1.00 86.88 80 ALA A O 1
ATOM 593 N N . ALA A 1 81 ? 2.698 11.850 2.438 1.00 86.00 81 ALA A N 1
ATOM 594 C CA . ALA A 1 81 ? 2.959 11.684 3.865 1.00 86.00 81 ALA A CA 1
ATOM 595 C C . ALA A 1 81 ? 2.802 12.994 4.651 1.00 86.00 81 ALA A C 1
ATOM 597 O O . ALA A 1 81 ? 2.266 12.983 5.758 1.00 86.00 81 ALA A O 1
ATOM 598 N N . VAL A 1 82 ? 3.215 14.134 4.088 1.00 88.56 82 VAL A N 1
ATOM 599 C CA . VAL A 1 82 ? 3.003 15.451 4.710 1.00 88.56 82 VAL A CA 1
ATOM 600 C C . VAL A 1 82 ? 1.512 15.767 4.805 1.00 88.56 82 VAL A C 1
ATOM 602 O O . VAL A 1 82 ? 1.036 16.151 5.873 1.00 88.56 82 VAL A O 1
ATOM 605 N N . ILE A 1 83 ? 0.757 15.578 3.721 1.00 87.81 83 ILE A N 1
ATOM 606 C CA . ILE A 1 83 ? -0.682 15.869 3.695 1.00 87.81 83 ILE A CA 1
ATOM 607 C C . ILE A 1 83 ? -1.438 14.961 4.672 1.00 87.81 83 ILE A C 1
ATOM 609 O O . ILE A 1 83 ? -2.204 15.451 5.507 1.00 87.81 83 ILE A O 1
ATOM 613 N N . LEU A 1 84 ? -1.180 13.652 4.627 1.00 84.94 84 LEU A N 1
ATOM 614 C CA . LEU A 1 84 ? -1.778 12.678 5.541 1.00 84.94 84 LEU A CA 1
ATOM 615 C C . LEU A 1 84 ? -1.353 12.917 6.992 1.00 84.94 84 LEU A C 1
ATOM 617 O O . LEU A 1 84 ? -2.183 12.820 7.895 1.00 84.94 84 LEU A O 1
ATOM 621 N N . GLY A 1 85 ? -0.094 13.283 7.237 1.00 84.50 85 GLY A N 1
ATOM 622 C CA . GLY A 1 85 ? 0.410 13.632 8.563 1.00 84.50 85 GLY A CA 1
ATOM 623 C C . GLY A 1 85 ? -0.303 14.848 9.160 1.00 84.50 85 GLY A C 1
ATOM 624 O O . GLY A 1 85 ? -0.736 14.805 10.313 1.00 84.50 85 GLY A O 1
ATOM 625 N N . LEU A 1 86 ? -0.514 15.904 8.367 1.00 85.00 86 LEU A N 1
ATOM 626 C CA . LEU A 1 86 ? -1.291 17.076 8.786 1.00 85.00 86 LEU A CA 1
ATOM 627 C C . LEU A 1 86 ? -2.742 16.705 9.117 1.00 85.00 86 LEU A C 1
ATOM 629 O O . LEU A 1 86 ? -3.285 17.162 10.126 1.00 85.00 86 LEU A O 1
ATOM 633 N N . LEU A 1 87 ? -3.356 15.841 8.304 1.00 83.56 87 LEU A N 1
ATOM 634 C CA . LEU A 1 87 ? -4.727 15.378 8.518 1.00 83.56 87 LEU A CA 1
ATOM 635 C C . LEU A 1 87 ? -4.844 14.465 9.751 1.00 83.56 87 LEU A C 1
ATOM 637 O O . LEU A 1 87 ? -5.848 14.505 10.469 1.00 83.56 87 LEU A O 1
ATOM 641 N N . SER A 1 88 ? -3.789 13.704 10.052 1.00 81.56 88 SER A N 1
ATOM 642 C CA . SER A 1 88 ? -3.730 12.765 11.179 1.00 81.56 88 SER A CA 1
ATOM 643 C C . SER A 1 88 ? -3.758 13.455 12.544 1.00 81.56 88 SER A C 1
ATOM 645 O O . SER A 1 88 ? -4.166 12.839 13.524 1.00 81.56 88 SER A O 1
ATOM 647 N N . ASN A 1 89 ? -3.441 14.754 12.627 1.00 80.12 89 ASN A N 1
ATOM 648 C CA . ASN A 1 89 ? -3.545 15.546 13.862 1.00 80.12 89 ASN A CA 1
ATOM 649 C C . ASN A 1 89 ? -4.986 15.626 14.420 1.00 80.12 89 ASN A C 1
ATOM 651 O O . ASN A 1 89 ? -5.191 15.930 15.596 1.00 80.12 89 ASN A O 1
ATOM 655 N N . THR A 1 90 ? -5.998 15.342 13.595 1.00 77.06 90 THR A N 1
ATOM 656 C CA . THR A 1 90 ? -7.403 15.278 14.035 1.00 77.06 90 THR A CA 1
ATOM 657 C C . THR A 1 90 ? -7.700 14.059 14.915 1.00 77.06 90 THR A C 1
ATOM 659 O O . THR A 1 90 ? -8.553 14.148 15.801 1.00 77.06 90 THR A O 1
ATOM 662 N N . GLY A 1 91 ? -6.967 12.954 14.735 1.00 74.56 91 GLY A N 1
ATOM 663 C CA . GLY A 1 91 ? -7.152 11.706 15.482 1.00 74.56 91 GLY A CA 1
ATOM 664 C C . GLY A 1 91 ? -6.859 11.862 16.978 1.00 74.56 91 GLY A C 1
ATOM 665 O O . GLY A 1 91 ? -7.783 11.724 17.777 1.00 74.56 91 GLY A O 1
ATOM 666 N N . PRO A 1 92 ? -5.632 12.253 17.382 1.00 75.25 92 PRO A N 1
ATOM 667 C CA . PRO A 1 92 ? -5.273 12.425 18.793 1.00 75.25 92 PRO A CA 1
ATOM 668 C C . PRO A 1 92 ? -6.134 13.455 19.530 1.00 75.25 92 PRO A C 1
ATOM 670 O O . PRO A 1 92 ? -6.363 13.331 20.726 1.00 75.25 92 PRO A O 1
ATOM 673 N N . ARG A 1 93 ? -6.628 14.483 18.828 1.00 77.00 93 ARG A N 1
ATOM 674 C CA . ARG A 1 93 ? -7.464 15.530 19.435 1.00 77.00 93 ARG A CA 1
ATOM 675 C C . ARG A 1 93 ? -8.905 15.090 19.663 1.00 77.00 93 ARG A C 1
ATOM 677 O O . ARG A 1 93 ? -9.508 15.509 20.643 1.00 77.00 93 ARG A O 1
ATOM 684 N N . SER A 1 94 ? -9.465 14.301 18.748 1.00 75.75 94 SER A N 1
ATOM 685 C CA . SER A 1 94 ? -10.868 13.884 18.820 1.00 75.75 94 SER A CA 1
ATOM 686 C C . SER A 1 94 ? -11.062 12.539 19.517 1.00 75.75 94 SER A C 1
ATOM 688 O O . SER A 1 94 ? -12.138 12.303 20.055 1.00 75.75 94 SER A O 1
ATOM 690 N N . GLY A 1 95 ? -10.053 11.660 19.509 1.00 72.94 95 GLY A N 1
ATOM 691 C CA . GLY A 1 95 ? -10.174 10.277 19.984 1.00 72.94 95 GLY A CA 1
ATOM 692 C C . GLY A 1 95 ? -11.162 9.434 19.179 1.00 72.94 95 GLY A C 1
ATOM 693 O O . GLY A 1 95 ? -11.490 8.330 19.598 1.00 72.94 95 GLY A O 1
ATOM 694 N N . LEU A 1 96 ? -11.666 9.965 18.061 1.00 77.94 96 LEU A N 1
ATOM 695 C CA . LEU A 1 96 ? -12.705 9.361 17.242 1.00 77.94 96 LEU A CA 1
ATOM 696 C C . LEU A 1 96 ? -12.102 8.823 15.941 1.00 77.94 96 LEU A C 1
ATOM 698 O O . LEU A 1 96 ? -11.224 9.471 15.359 1.00 77.94 96 LEU A O 1
ATOM 702 N N . PRO A 1 97 ? -12.632 7.711 15.405 1.00 78.38 97 PRO A N 1
ATOM 703 C CA . PRO A 1 97 ? -12.345 7.307 14.036 1.00 78.38 97 PRO A CA 1
ATOM 704 C C . PRO A 1 97 ? -12.693 8.439 13.062 1.00 78.38 97 PRO A C 1
ATOM 706 O O . PRO A 1 97 ? -13.730 9.094 13.212 1.00 78.38 97 PRO A O 1
ATOM 709 N N . GLN A 1 98 ? -11.875 8.645 12.024 1.00 79.38 98 GLN A N 1
ATOM 710 C CA . GLN A 1 98 ? -12.063 9.742 11.059 1.00 79.38 98 GLN A CA 1
ATOM 711 C C . GLN A 1 98 ? -13.480 9.763 10.458 1.00 79.38 98 GLN A C 1
ATOM 713 O O . GLN A 1 98 ? -14.084 10.827 10.325 1.00 79.38 98 GLN A O 1
ATOM 718 N N . ILE A 1 99 ? -14.059 8.587 10.184 1.00 80.88 99 ILE A N 1
ATOM 719 C CA . ILE A 1 99 ? -15.433 8.446 9.677 1.00 80.88 99 ILE A CA 1
ATOM 720 C C . ILE A 1 99 ? -16.455 9.031 10.664 1.00 80.88 99 ILE A C 1
ATOM 722 O O . ILE A 1 99 ? -17.389 9.720 10.255 1.00 80.88 99 ILE A O 1
ATOM 726 N N . VAL A 1 100 ? -16.281 8.807 11.968 1.00 80.38 100 VAL A N 1
ATOM 727 C CA . VAL A 1 100 ? -17.168 9.350 13.007 1.00 80.38 100 VAL A CA 1
ATOM 728 C C . VAL A 1 100 ? -16.930 10.848 13.183 1.00 80.38 100 VAL A C 1
ATOM 730 O O . VAL A 1 100 ? -17.896 11.603 13.284 1.00 80.38 100 VAL A O 1
ATOM 733 N N . PHE A 1 101 ? -15.674 11.294 13.123 1.00 81.19 101 PHE A N 1
ATOM 734 C CA . PHE A 1 101 ? -15.309 12.709 13.183 1.00 81.19 101 PHE A CA 1
ATOM 735 C C . PHE A 1 101 ? -15.973 13.536 12.067 1.00 81.19 101 PHE A C 1
ATOM 737 O O . PHE A 1 101 ? -16.451 14.644 12.319 1.00 81.19 101 PHE A O 1
ATOM 744 N N . THR A 1 102 ? -16.123 12.979 1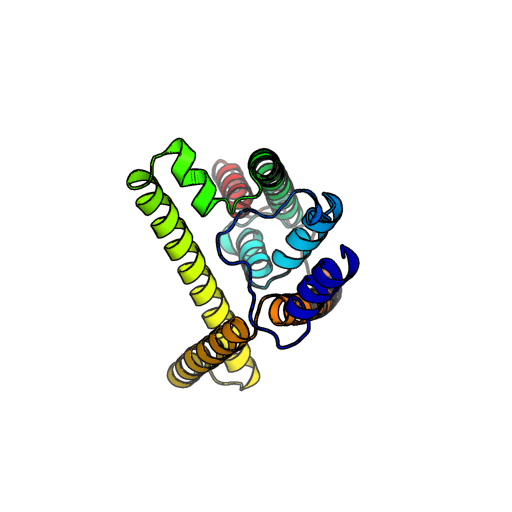0.857 1.00 82.12 102 THR A N 1
ATOM 745 C CA . THR A 1 102 ? -16.793 13.679 9.740 1.00 82.12 102 THR A CA 1
ATOM 746 C C . THR A 1 102 ? -18.246 14.078 10.039 1.00 82.12 102 THR A C 1
ATOM 748 O O . THR A 1 102 ? -18.750 15.044 9.459 1.00 82.12 102 THR A O 1
ATOM 751 N N . ARG A 1 103 ? -18.913 13.409 10.995 1.00 85.50 103 ARG A N 1
ATOM 752 C CA . ARG A 1 103 ? -20.267 13.765 11.458 1.00 85.50 103 ARG A CA 1
ATOM 753 C C . ARG A 1 103 ? -20.321 15.145 12.105 1.00 85.50 103 ARG A C 1
ATOM 755 O O . ARG A 1 103 ? -21.353 15.800 12.000 1.00 85.50 103 ARG A O 1
ATOM 762 N N . GLY A 1 104 ? -19.239 15.577 12.754 1.00 80.25 104 GLY A N 1
ATOM 763 C CA . GLY A 1 104 ? -19.151 16.893 13.390 1.00 80.25 104 GLY A CA 1
ATOM 764 C C . GLY A 1 104 ? -19.055 18.044 12.387 1.00 80.25 104 GLY A C 1
ATOM 765 O O . GLY A 1 104 ? -19.547 19.130 12.666 1.00 80.25 104 GLY A O 1
ATOM 766 N N . ILE A 1 105 ? -18.476 17.798 11.206 1.00 83.25 105 ILE A N 1
ATOM 767 C CA . ILE A 1 105 ? -18.254 18.818 10.167 1.00 83.25 105 ILE A CA 1
ATOM 768 C C . ILE A 1 105 ? -19.432 18.880 9.190 1.00 83.25 105 ILE A C 1
ATOM 770 O O . ILE A 1 105 ? -19.976 19.948 8.930 1.00 83.25 105 ILE A O 1
ATOM 774 N N . PHE A 1 106 ? -19.845 17.730 8.652 1.00 82.44 106 PHE A N 1
ATOM 775 C CA . PHE A 1 106 ? -20.862 17.650 7.593 1.00 82.44 106 PHE A CA 1
ATOM 776 C C . PHE A 1 106 ? -22.274 17.365 8.124 1.00 82.44 106 PHE A C 1
ATOM 778 O O . PHE A 1 106 ? -23.234 17.239 7.359 1.00 82.44 106 PHE A O 1
ATOM 785 N N . GLY A 1 107 ? -22.412 17.209 9.441 1.00 84.88 107 GLY A N 1
ATOM 786 C CA . GLY A 1 107 ? -23.620 16.689 10.060 1.00 84.88 107 GLY A CA 1
ATOM 787 C C . GLY A 1 107 ? -23.824 15.196 9.777 1.00 84.88 107 GLY A C 1
ATOM 788 O O . GLY A 1 107 ? -23.178 14.571 8.933 1.00 84.88 107 GLY A O 1
ATOM 789 N N . ARG A 1 108 ? -24.785 14.594 10.480 1.00 80.25 108 ARG A N 1
ATOM 790 C CA . ARG A 1 108 ? -25.039 13.147 10.407 1.00 80.25 108 ARG A CA 1
ATOM 791 C C . ARG A 1 108 ? -25.424 12.674 9.000 1.00 80.25 108 ARG A C 1
ATOM 793 O O . ARG A 1 108 ? -24.922 11.652 8.552 1.00 80.25 108 ARG A O 1
ATOM 800 N N . ARG A 1 109 ? -26.270 13.426 8.286 1.00 83.00 109 ARG A N 1
ATOM 801 C CA . ARG A 1 109 ? -26.690 13.073 6.916 1.00 83.00 109 ARG A CA 1
ATOM 802 C C . ARG A 1 109 ? -25.589 13.315 5.879 1.00 83.00 109 ARG A C 1
ATOM 804 O O . ARG A 1 109 ? -25.436 12.490 4.988 1.00 83.00 109 ARG A O 1
ATOM 811 N N . GLY A 1 110 ? -24.805 14.388 6.020 1.00 80.88 110 GLY A N 1
ATOM 812 C CA . GLY A 1 110 ? -23.687 14.680 5.116 1.00 80.88 110 GLY A CA 1
ATOM 813 C C . GLY A 1 110 ? -22.533 13.684 5.254 1.00 80.88 110 GLY A C 1
ATOM 814 O O . GLY A 1 110 ? -21.924 13.307 4.258 1.00 80.88 110 GLY A O 1
ATOM 815 N N . SER A 1 111 ? -22.300 13.162 6.465 1.00 85.50 111 SER A N 1
ATOM 816 C CA . SER A 1 111 ? -21.261 12.151 6.711 1.00 85.50 111 SER A CA 1
ATOM 817 C C . SER A 1 111 ? -21.485 10.821 5.984 1.00 85.50 111 SER A C 1
ATOM 819 O O . SER A 1 111 ? -20.522 10.099 5.740 1.00 85.50 111 SER A O 1
ATOM 821 N N . TYR A 1 112 ? -22.727 10.492 5.599 1.00 86.00 112 TYR A N 1
ATOM 822 C CA . TYR A 1 112 ? -23.017 9.228 4.914 1.00 86.00 112 TYR A CA 1
ATOM 823 C C . TYR A 1 112 ? -22.355 9.138 3.545 1.00 86.00 112 TYR A C 1
ATOM 825 O O . TYR A 1 112 ? -21.914 8.059 3.169 1.00 86.00 112 TYR A O 1
ATOM 833 N N . VAL A 1 113 ? -22.244 10.257 2.826 1.00 87.19 113 VAL A N 1
ATOM 834 C CA . VAL A 1 113 ? -21.581 10.278 1.517 1.00 87.19 113 VAL A CA 1
ATOM 835 C C . VAL A 1 113 ? -20.092 9.983 1.682 1.00 87.19 113 VAL A C 1
ATOM 837 O O . VAL A 1 113 ? -19.569 9.101 1.009 1.00 87.19 113 VAL A O 1
ATOM 840 N N . GLY A 1 114 ? -19.428 10.656 2.628 1.00 84.44 114 GLY A N 1
ATOM 841 C CA . GLY A 1 114 ? -18.018 10.403 2.935 1.00 84.44 114 GLY A CA 1
ATOM 842 C C . GLY A 1 114 ? -17.779 8.961 3.384 1.00 84.44 114 GLY A C 1
ATOM 843 O O . GLY A 1 114 ? -16.922 8.283 2.832 1.00 84.44 114 GLY A O 1
ATOM 844 N N . ALA A 1 115 ? -18.600 8.457 4.308 1.00 86.00 115 ALA A N 1
ATOM 845 C CA . ALA A 1 115 ? -18.508 7.079 4.784 1.00 86.00 115 ALA A CA 1
ATOM 846 C C . ALA A 1 115 ? -18.724 6.047 3.663 1.00 86.00 115 ALA A C 1
ATOM 848 O O . ALA A 1 115 ? -18.005 5.053 3.606 1.00 86.00 115 ALA A O 1
ATOM 849 N N . ALA A 1 116 ? -19.681 6.283 2.759 1.00 88.00 116 ALA A N 1
ATOM 850 C CA . ALA A 1 116 ? -19.941 5.399 1.627 1.00 88.00 116 ALA A CA 1
ATOM 851 C C . ALA A 1 116 ? -18.768 5.376 0.637 1.00 88.00 116 ALA A C 1
ATOM 853 O O . ALA A 1 116 ? -18.387 4.302 0.181 1.00 88.00 116 ALA A O 1
ATOM 854 N N . LEU A 1 117 ? -18.167 6.534 0.342 1.00 89.81 117 LEU A N 1
ATOM 855 C CA . LEU A 1 117 ? -16.985 6.622 -0.519 1.00 89.81 117 LEU A CA 1
ATOM 856 C C . LEU A 1 117 ? -15.771 5.931 0.112 1.00 89.81 117 LEU A C 1
ATOM 858 O O . LEU A 1 117 ? -15.080 5.180 -0.570 1.00 89.81 117 LEU A O 1
ATOM 862 N N . THR A 1 118 ? -15.540 6.124 1.413 1.00 88.81 118 THR A N 1
ATOM 863 C CA . THR A 1 118 ? -14.469 5.427 2.141 1.00 88.81 118 THR A CA 1
ATOM 864 C C . THR A 1 118 ? -14.683 3.916 2.135 1.00 88.81 118 THR A C 1
ATOM 866 O O . THR A 1 118 ? -13.742 3.172 1.874 1.00 88.81 118 THR A O 1
ATOM 869 N N . LEU A 1 119 ? -15.915 3.449 2.366 1.00 89.06 119 LEU A N 1
ATOM 870 C CA . LEU A 1 119 ? -16.239 2.024 2.313 1.00 89.06 119 LEU A CA 1
ATOM 871 C C . LEU A 1 119 ? -16.040 1.455 0.904 1.00 89.06 119 LEU A C 1
ATOM 873 O O . LEU A 1 119 ? -15.459 0.387 0.754 1.00 89.06 119 LEU A O 1
ATOM 877 N N . PHE A 1 120 ? -16.495 2.172 -0.123 1.00 92.06 120 PHE A N 1
ATOM 878 C CA . PHE A 1 120 ? -16.304 1.776 -1.515 1.00 92.06 120 PHE A CA 1
ATOM 879 C C . PHE A 1 120 ? -14.819 1.637 -1.860 1.00 92.06 120 PHE A C 1
ATOM 881 O O . PHE A 1 120 ? -14.422 0.632 -2.442 1.00 92.06 120 PHE A O 1
ATOM 888 N N . LEU A 1 121 ? -13.996 2.605 -1.447 1.00 89.62 121 LEU A N 1
ATOM 889 C CA . LEU A 1 121 ? -12.551 2.565 -1.651 1.00 89.62 121 LEU A CA 1
ATOM 890 C C . LEU A 1 121 ? -11.910 1.373 -0.925 1.00 89.62 121 LEU A C 1
ATOM 892 O O . LEU A 1 121 ? -11.106 0.663 -1.522 1.00 89.62 121 LEU A O 1
ATOM 896 N N . ALA A 1 122 ? -12.301 1.115 0.326 1.00 86.75 122 ALA A N 1
ATOM 897 C CA . ALA A 1 122 ? -11.793 -0.014 1.104 1.00 86.75 122 ALA A CA 1
ATOM 898 C C . ALA A 1 122 ? -12.156 -1.368 0.469 1.00 86.75 122 ALA A C 1
ATOM 900 O O . ALA A 1 122 ? -11.300 -2.237 0.331 1.00 86.75 122 ALA A O 1
ATOM 901 N N . VAL A 1 123 ? -13.407 -1.537 0.026 1.00 89.44 123 VAL A N 1
ATOM 902 C CA . VAL A 1 123 ? -13.860 -2.756 -0.667 1.00 89.44 123 VAL A CA 1
ATOM 903 C C . VAL A 1 123 ? -13.172 -2.909 -2.026 1.00 89.44 123 VAL A C 1
ATOM 905 O O . VAL A 1 123 ? -12.814 -4.020 -2.410 1.00 89.44 123 VAL A O 1
ATOM 908 N N . GLY A 1 124 ? -12.965 -1.804 -2.746 1.00 89.75 124 GLY A N 1
ATOM 909 C CA . GLY A 1 124 ? -12.251 -1.793 -4.019 1.00 89.75 124 GLY A CA 1
ATOM 910 C C . GLY A 1 124 ? -10.813 -2.285 -3.872 1.00 89.75 124 GLY A C 1
ATOM 911 O O . GLY A 1 124 ? -10.408 -3.198 -4.588 1.00 89.75 124 GLY A O 1
ATOM 912 N N . TRP A 1 125 ? -10.071 -1.744 -2.902 1.00 87.38 125 TRP A N 1
ATOM 913 C CA . TRP A 1 125 ? -8.707 -2.191 -2.610 1.00 87.38 125 TRP A CA 1
ATOM 914 C C . TRP A 1 125 ? -8.654 -3.641 -2.137 1.00 87.38 125 TRP A C 1
ATOM 916 O O . TRP A 1 125 ? -7.860 -4.419 -2.659 1.00 87.38 125 TRP A O 1
ATOM 926 N N . PHE A 1 126 ? -9.577 -4.046 -1.262 1.00 88.50 126 PHE A N 1
ATOM 927 C CA . PHE A 1 126 ? -9.695 -5.440 -0.838 1.00 88.50 126 PHE A CA 1
ATOM 928 C C . PHE A 1 126 ? -9.873 -6.403 -2.025 1.00 88.50 126 PHE A C 1
ATOM 930 O O . PHE A 1 126 ? -9.260 -7.472 -2.070 1.00 88.50 126 PHE A O 1
ATOM 937 N N . ALA A 1 127 ? -10.692 -6.027 -3.013 1.00 88.94 127 ALA A N 1
ATOM 938 C CA . ALA A 1 127 ? -10.883 -6.828 -4.216 1.00 88.94 127 ALA A CA 1
ATOM 939 C C . ALA A 1 127 ? -9.600 -6.919 -5.061 1.00 88.94 127 ALA A C 1
ATOM 941 O O . ALA A 1 127 ? -9.269 -8.003 -5.545 1.00 88.94 127 ALA A O 1
ATOM 942 N N . VAL A 1 128 ? -8.867 -5.810 -5.214 1.00 88.94 128 VAL A N 1
ATOM 943 C CA . VAL A 1 128 ? -7.582 -5.768 -5.934 1.00 88.94 128 VAL A CA 1
ATOM 944 C C . VAL A 1 128 ? -6.563 -6.705 -5.283 1.00 88.94 128 VAL A C 1
ATOM 946 O O . VAL A 1 128 ? -5.973 -7.534 -5.977 1.00 88.94 128 VAL A O 1
ATOM 949 N N . ASP A 1 129 ? -6.425 -6.652 -3.958 1.00 87.56 129 ASP A N 1
ATOM 950 C CA . ASP A 1 129 ? -5.492 -7.504 -3.215 1.00 87.56 129 ASP A CA 1
ATOM 951 C C . ASP A 1 129 ? -5.838 -8.994 -3.350 1.00 87.56 129 ASP A C 1
ATOM 953 O O . ASP A 1 129 ? -4.956 -9.827 -3.580 1.00 87.56 129 ASP A O 1
ATOM 957 N N . CYS A 1 130 ? -7.129 -9.344 -3.300 1.00 89.12 130 CYS A N 1
ATOM 958 C CA . CYS A 1 130 ? -7.578 -10.724 -3.508 1.00 89.12 130 CYS A CA 1
ATOM 959 C C . CYS A 1 130 ? -7.258 -11.231 -4.922 1.00 89.12 130 CYS A C 1
ATOM 961 O O . CYS A 1 130 ? -6.853 -12.384 -5.091 1.00 89.12 130 CYS A O 1
ATOM 963 N N . VAL A 1 131 ? -7.427 -10.386 -5.944 1.00 89.75 131 VAL A N 1
ATOM 964 C CA . VAL A 1 131 ? -7.119 -10.741 -7.338 1.00 89.75 131 VAL A CA 1
ATOM 965 C C . VAL A 1 131 ? -5.622 -10.945 -7.533 1.00 89.75 131 VAL A C 1
ATOM 967 O O . VAL A 1 131 ? -5.224 -11.949 -8.123 1.00 89.75 131 VAL A O 1
ATOM 970 N N . ILE A 1 132 ? -4.794 -10.046 -7.002 1.00 87.62 132 ILE A N 1
ATOM 971 C CA . ILE A 1 132 ? -3.332 -10.163 -7.047 1.00 87.62 132 ILE A CA 1
ATOM 972 C C . ILE A 1 132 ? -2.879 -11.470 -6.385 1.00 87.62 132 ILE A C 1
ATOM 974 O O . ILE A 1 132 ? -2.120 -12.242 -6.976 1.00 87.62 132 ILE A O 1
ATOM 978 N N . ALA A 1 133 ? -3.383 -11.760 -5.184 1.00 86.94 133 ALA A N 1
ATOM 979 C CA . ALA A 1 133 ? -3.041 -12.976 -4.457 1.00 86.94 133 ALA A CA 1
ATOM 980 C C . ALA A 1 133 ? -3.477 -14.245 -5.216 1.00 86.94 133 ALA A C 1
ATOM 982 O O . ALA A 1 133 ? -2.727 -15.221 -5.286 1.00 86.94 133 ALA A O 1
ATOM 983 N N . ALA A 1 134 ? -4.653 -14.227 -5.851 1.00 89.00 134 ALA A N 1
ATOM 984 C CA . ALA A 1 134 ? -5.127 -15.340 -6.669 1.00 89.00 134 ALA A CA 1
ATOM 985 C C . ALA A 1 134 ? -4.292 -15.543 -7.939 1.00 89.00 134 ALA A C 1
ATOM 987 O O . ALA A 1 134 ? -4.017 -16.683 -8.313 1.00 89.00 134 ALA A O 1
ATOM 988 N N . GLN A 1 135 ? -3.867 -14.458 -8.594 1.00 88.38 135 GLN A N 1
ATOM 989 C CA . GLN A 1 135 ? -2.972 -14.518 -9.751 1.00 88.38 135 GLN A CA 1
ATOM 990 C C . GLN A 1 135 ? -1.612 -15.108 -9.369 1.00 88.38 135 GLN A C 1
ATOM 992 O O . GLN A 1 135 ? -1.119 -15.993 -10.068 1.00 88.38 135 GLN A O 1
ATOM 997 N N . ALA A 1 136 ? -1.042 -14.687 -8.237 1.00 86.19 136 ALA A N 1
ATOM 998 C CA . ALA A 1 136 ? 0.187 -15.270 -7.707 1.00 86.19 136 ALA A CA 1
ATOM 999 C C . ALA A 1 136 ? 0.013 -16.770 -7.401 1.00 86.19 136 ALA A C 1
ATOM 1001 O O . ALA A 1 136 ? 0.842 -17.586 -7.800 1.00 86.19 136 ALA A O 1
ATOM 1002 N N . GLY A 1 137 ? -1.103 -17.156 -6.774 1.00 86.31 137 GLY A N 1
ATOM 1003 C CA . GLY A 1 137 ? -1.441 -18.559 -6.524 1.00 86.31 137 GLY A CA 1
ATOM 1004 C C . GLY A 1 137 ? -1.548 -19.384 -7.810 1.00 86.31 137 GLY A C 1
ATOM 1005 O O . GLY A 1 137 ? -0.963 -20.461 -7.905 1.00 86.31 137 GLY A O 1
ATOM 1006 N N . ALA A 1 138 ? -2.233 -18.867 -8.833 1.00 88.19 138 ALA A N 1
ATOM 1007 C CA . ALA A 1 138 ? -2.364 -19.536 -10.126 1.00 88.19 138 ALA A CA 1
ATOM 1008 C C . ALA A 1 138 ? -0.997 -19.781 -10.794 1.00 88.19 138 ALA A C 1
ATOM 1010 O O . ALA A 1 138 ? -0.762 -20.868 -11.329 1.00 88.19 138 ALA A O 1
ATOM 1011 N N . GLN A 1 139 ? -0.067 -18.823 -10.691 1.00 86.94 139 GLN A N 1
ATOM 1012 C CA . GLN A 1 139 ? 1.304 -18.990 -11.184 1.00 86.94 139 GLN A CA 1
ATOM 1013 C C . GLN A 1 139 ? 2.076 -20.081 -10.428 1.00 86.94 139 GLN A C 1
ATOM 1015 O O . GLN A 1 139 ? 2.775 -20.866 -11.064 1.00 86.94 139 GLN A O 1
ATOM 1020 N N . ILE A 1 140 ? 1.908 -20.193 -9.105 1.00 87.25 140 ILE A N 1
ATOM 1021 C CA . ILE A 1 140 ? 2.532 -21.259 -8.297 1.00 87.25 140 ILE A CA 1
ATOM 1022 C C . ILE A 1 140 ? 2.023 -22.643 -8.719 1.00 87.25 140 ILE A C 1
ATOM 1024 O O . ILE A 1 140 ? 2.805 -23.584 -8.835 1.00 87.25 140 ILE A O 1
ATOM 1028 N N . PHE A 1 141 ? 0.724 -22.770 -8.996 1.00 86.19 141 PHE A N 1
ATOM 1029 C CA . PHE A 1 141 ? 0.136 -24.014 -9.500 1.00 86.19 141 PHE A CA 1
ATOM 1030 C C . PHE A 1 141 ? 0.430 -24.276 -10.987 1.00 86.19 141 PHE A C 1
ATOM 1032 O O . PHE A 1 141 ? -0.006 -25.297 -11.519 1.00 86.19 141 PHE A O 1
ATOM 1039 N N . GLY A 1 142 ? 1.145 -23.374 -11.671 1.00 85.88 142 GLY A N 1
ATOM 1040 C CA . GLY A 1 142 ? 1.474 -23.499 -13.091 1.00 85.88 142 GLY A CA 1
ATOM 1041 C C . GLY A 1 142 ? 0.246 -23.494 -14.006 1.00 85.88 142 GLY A C 1
ATOM 1042 O O . GLY A 1 142 ? 0.292 -24.054 -15.099 1.00 85.88 142 GLY A O 1
ATOM 1043 N N . THR A 1 143 ? -0.866 -22.902 -13.561 1.00 83.62 143 THR A N 1
ATOM 1044 C CA . THR A 1 143 ? -2.138 -22.900 -14.289 1.00 83.62 143 THR A CA 1
ATOM 1045 C C . THR A 1 143 ? -2.497 -21.502 -14.766 1.00 83.62 143 THR A C 1
ATOM 1047 O O . THR A 1 143 ? -2.399 -20.521 -14.036 1.00 83.62 143 THR A O 1
ATOM 1050 N N . THR A 1 144 ? -2.957 -21.410 -16.009 1.00 81.81 144 THR A N 1
ATOM 1051 C CA . THR A 1 144 ? -3.498 -20.183 -16.610 1.00 81.81 144 THR A CA 1
ATOM 1052 C C . THR A 1 144 ? -5.014 -20.251 -16.775 1.00 81.81 144 THR A C 1
ATOM 1054 O O . THR A 1 144 ? -5.606 -19.401 -17.436 1.00 81.81 144 THR A O 1
ATOM 1057 N N . ASN A 1 145 ? -5.663 -21.267 -16.191 1.00 88.75 145 ASN A N 1
ATOM 1058 C CA . ASN A 1 145 ? -7.098 -21.469 -16.337 1.00 88.75 145 ASN A CA 1
ATOM 1059 C C . ASN A 1 145 ? -7.884 -20.388 -15.561 1.00 88.75 145 ASN A C 1
ATOM 1061 O O . ASN A 1 145 ? -7.823 -20.375 -14.327 1.00 88.75 145 ASN A O 1
ATOM 1065 N N . PRO A 1 146 ? -8.688 -19.545 -16.243 1.00 87.12 146 PRO A N 1
ATOM 1066 C CA . PRO A 1 146 ? -9.444 -18.471 -15.597 1.00 87.12 146 PRO A CA 1
ATOM 1067 C C . PRO A 1 146 ? -10.400 -18.957 -14.503 1.00 87.12 146 PRO A C 1
ATOM 1069 O O . PRO A 1 146 ? -10.620 -18.247 -13.525 1.00 87.12 146 PRO A O 1
ATOM 1072 N N . LEU A 1 147 ? -10.943 -20.173 -14.634 1.00 88.94 147 LEU A N 1
ATOM 1073 C CA . LEU A 1 147 ? -11.841 -20.754 -13.633 1.00 88.94 147 LEU A CA 1
ATOM 1074 C C . LEU A 1 147 ? -11.108 -21.067 -12.327 1.00 88.94 147 LEU A C 1
ATOM 1076 O O . LEU A 1 147 ? -11.665 -20.869 -11.250 1.00 88.94 147 LEU A O 1
ATOM 1080 N N . VAL A 1 148 ? -9.856 -21.526 -12.416 1.00 86.62 148 VAL A N 1
ATOM 1081 C CA . VAL A 1 148 ? -9.038 -21.820 -11.233 1.00 86.62 148 VAL A CA 1
ATOM 1082 C C . VAL A 1 148 ? -8.643 -20.522 -10.541 1.00 86.62 148 VAL A C 1
ATOM 1084 O O . VAL A 1 148 ? -8.799 -20.414 -9.329 1.00 86.62 148 VAL A O 1
ATOM 1087 N N . THR A 1 149 ? -8.223 -19.506 -11.300 1.00 88.06 149 THR A N 1
ATOM 1088 C CA . THR A 1 149 ? -7.929 -18.180 -10.742 1.00 88.06 149 THR A CA 1
ATOM 1089 C C . THR A 1 149 ? -9.159 -17.582 -10.062 1.00 88.06 149 THR A C 1
ATOM 1091 O O . THR A 1 149 ? -9.055 -17.095 -8.943 1.00 88.06 149 THR A O 1
ATOM 1094 N N . PHE A 1 150 ? -10.341 -17.673 -10.680 1.00 89.56 150 PHE A N 1
ATOM 1095 C CA . PHE A 1 150 ? -11.583 -17.197 -10.070 1.00 89.56 150 PHE A CA 1
ATOM 1096 C C . PHE A 1 150 ? -11.916 -17.944 -8.770 1.00 89.56 150 PHE A C 1
ATOM 1098 O O . PHE A 1 150 ? -12.250 -17.316 -7.768 1.00 89.56 150 PHE A O 1
ATOM 1105 N N . ALA A 1 151 ? -11.768 -19.272 -8.748 1.00 91.06 151 ALA A N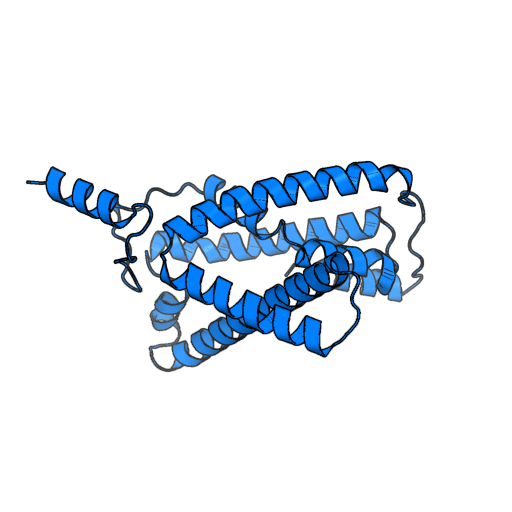 1
ATOM 1106 C CA . ALA A 1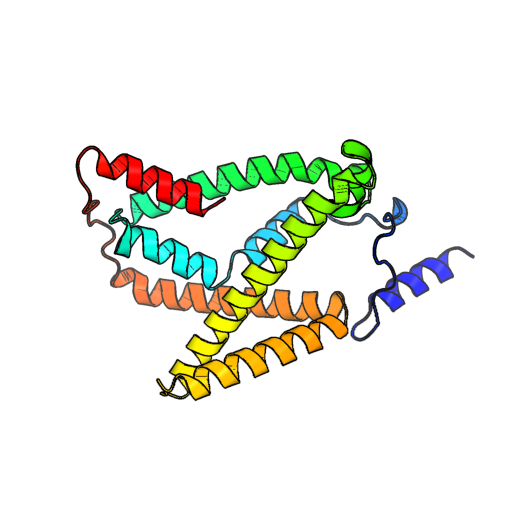 151 ? -11.952 -20.055 -7.529 1.00 91.06 151 ALA A CA 1
ATOM 1107 C C . ALA A 1 151 ? -10.969 -19.631 -6.422 1.00 91.06 151 ALA A C 1
ATOM 1109 O O . ALA A 1 151 ? -11.379 -19.473 -5.272 1.00 91.06 151 ALA A O 1
ATOM 1110 N N . LEU A 1 152 ? -9.701 -19.378 -6.766 1.00 90.06 152 LEU A N 1
ATOM 1111 C CA . LEU A 1 152 ? -8.696 -18.878 -5.825 1.00 90.06 152 LEU A CA 1
ATOM 1112 C C . LEU A 1 152 ? -9.067 -17.503 -5.260 1.00 90.06 152 LEU A C 1
ATOM 1114 O O . LEU A 1 152 ? -8.926 -17.309 -4.057 1.00 90.06 152 LEU A O 1
ATOM 1118 N N . VAL A 1 153 ? -9.601 -16.584 -6.076 1.00 91.38 153 VAL A N 1
ATOM 1119 C CA . VAL A 1 153 ? -10.095 -15.279 -5.591 1.00 91.38 153 VAL A CA 1
ATOM 1120 C C . VAL A 1 153 ? -11.150 -15.473 -4.506 1.00 91.38 153 VAL A C 1
ATOM 1122 O O . VAL A 1 153 ? -11.050 -14.865 -3.444 1.00 91.38 153 VAL A O 1
ATOM 1125 N N . ILE A 1 154 ? -12.143 -16.335 -4.744 1.00 92.56 154 ILE A N 1
ATOM 1126 C CA . ILE A 1 154 ? -13.226 -16.580 -3.781 1.00 92.56 154 ILE A CA 1
ATOM 1127 C C . ILE A 1 154 ? -12.692 -17.210 -2.492 1.00 92.56 154 ILE A C 1
ATOM 1129 O O . ILE A 1 154 ? -13.091 -16.803 -1.403 1.00 92.56 154 ILE A O 1
ATOM 1133 N N . VAL A 1 155 ? -11.774 -18.173 -2.599 1.00 92.06 155 VAL A N 1
ATOM 1134 C CA . VAL A 1 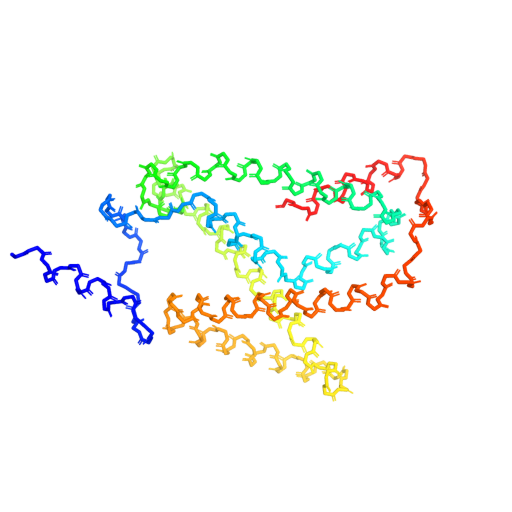155 ? -11.154 -18.821 -1.434 1.00 92.06 155 VAL A CA 1
ATOM 1135 C C . VAL A 1 155 ? -10.349 -17.815 -0.613 1.00 92.06 155 VAL A C 1
ATOM 1137 O O . VAL A 1 155 ? -10.516 -17.756 0.603 1.00 92.06 155 VAL A O 1
ATOM 1140 N N . ILE A 1 156 ? -9.520 -16.995 -1.260 1.00 90.56 156 ILE A N 1
ATOM 1141 C CA . ILE A 1 156 ? -8.712 -15.971 -0.588 1.00 90.56 156 ILE A CA 1
ATOM 1142 C C . ILE A 1 156 ? -9.617 -14.936 0.078 1.00 90.56 156 ILE A C 1
ATOM 1144 O O . ILE A 1 156 ? -9.433 -14.645 1.255 1.00 90.56 156 ILE A O 1
ATOM 1148 N N . ALA A 1 157 ? -10.644 -14.448 -0.621 1.00 89.12 157 ALA A N 1
ATOM 1149 C CA . ALA A 1 157 ? -11.605 -13.511 -0.051 1.00 89.12 157 ALA A CA 1
ATOM 1150 C C . ALA A 1 157 ? -12.322 -14.103 1.176 1.00 89.12 157 ALA A C 1
ATOM 1152 O O . ALA A 1 157 ? -12.449 -13.428 2.196 1.00 89.12 157 ALA A O 1
ATOM 1153 N N . ALA A 1 158 ? -12.745 -15.370 1.114 1.00 88.81 158 ALA A N 1
ATOM 1154 C CA . ALA A 1 158 ? -13.397 -16.050 2.231 1.00 88.81 158 ALA A CA 1
ATOM 1155 C C . ALA A 1 158 ? -12.463 -16.216 3.440 1.00 88.81 158 ALA A C 1
ATOM 1157 O O . ALA A 1 158 ? -12.888 -15.992 4.572 1.00 88.81 158 ALA A O 1
ATOM 1158 N N . ILE A 1 159 ? -11.192 -16.564 3.210 1.00 86.94 159 ILE A N 1
ATOM 1159 C CA . ILE A 1 159 ? -10.182 -16.658 4.271 1.00 86.94 159 ILE A CA 1
ATOM 1160 C C . ILE A 1 159 ? -9.942 -15.282 4.893 1.00 86.94 159 ILE A C 1
ATOM 1162 O O . ILE A 1 159 ? -9.982 -15.166 6.114 1.00 86.94 159 ILE A O 1
ATOM 1166 N N . SER A 1 160 ? -9.752 -14.238 4.083 1.00 85.31 160 SER A N 1
ATOM 1167 C CA . SER A 1 160 ? -9.507 -12.878 4.574 1.00 85.31 160 SER A CA 1
ATOM 1168 C C . SER A 1 160 ? -10.681 -12.340 5.394 1.00 85.31 160 SER A C 1
ATOM 1170 O O . SER A 1 160 ? -10.472 -11.777 6.466 1.00 85.31 160 SER A O 1
ATOM 1172 N N . VAL A 1 161 ? -11.922 -12.569 4.947 1.00 84.00 161 VAL A N 1
ATOM 1173 C CA . VAL A 1 161 ? -13.124 -12.230 5.729 1.00 84.00 161 VAL A CA 1
ATOM 1174 C C . VAL A 1 161 ? -13.187 -13.060 7.010 1.00 84.00 161 VAL A C 1
ATOM 1176 O O . VAL A 1 161 ? -13.501 -12.520 8.065 1.00 84.00 161 VAL A O 1
ATOM 1179 N N . GLY A 1 162 ? -12.841 -14.348 6.950 1.00 80.50 162 GLY A N 1
ATOM 1180 C CA . GLY A 1 162 ? -12.746 -15.206 8.129 1.00 80.50 162 GLY A CA 1
ATOM 1181 C C . GLY A 1 162 ? -11.758 -14.663 9.162 1.00 80.50 162 GLY A C 1
ATOM 1182 O O . GLY A 1 162 ? -12.115 -14.531 10.326 1.00 80.50 162 GLY A O 1
ATOM 1183 N N . VAL A 1 163 ? -10.551 -14.274 8.739 1.00 75.81 163 VAL A N 1
ATOM 1184 C CA . VAL A 1 163 ? -9.530 -13.657 9.605 1.00 75.81 163 VAL A CA 1
ATOM 1185 C C . VAL A 1 163 ? -10.026 -12.337 10.193 1.00 75.81 163 VAL A C 1
ATOM 1187 O O . VAL A 1 163 ? -9.825 -12.101 11.382 1.00 75.81 163 VAL A O 1
ATOM 1190 N N . ALA A 1 164 ? -10.734 -11.519 9.410 1.00 73.94 164 ALA A N 1
ATOM 1191 C CA . ALA A 1 164 ? -11.308 -10.263 9.890 1.00 73.94 164 ALA A CA 1
ATOM 1192 C C . ALA A 1 164 ? -12.325 -10.457 11.034 1.00 73.94 164 ALA A C 1
ATOM 1194 O O . ALA A 1 164 ? -12.482 -9.570 11.869 1.00 73.94 164 ALA A O 1
ATOM 1195 N N . VAL A 1 165 ? -12.982 -11.620 11.121 1.00 71.56 165 VAL A N 1
ATOM 1196 C CA . VAL A 1 165 ? -13.897 -11.954 12.228 1.00 71.56 165 VAL A CA 1
ATOM 1197 C C . VAL A 1 165 ? -13.144 -12.254 13.537 1.00 71.56 165 VAL A C 1
ATOM 1199 O O . VAL A 1 165 ? -13.705 -12.063 14.613 1.00 71.56 165 VAL A O 1
ATOM 1202 N N . TYR A 1 166 ? -11.872 -12.667 13.481 1.00 65.06 166 TYR A N 1
ATOM 1203 C CA . TYR A 1 166 ? -11.061 -13.044 14.654 1.00 65.06 166 TYR A CA 1
ATOM 1204 C C . TYR A 1 166 ? -10.335 -11.864 15.351 1.00 65.06 166 TYR A C 1
ATOM 1206 O O . TYR A 1 166 ? -9.452 -12.101 16.180 1.00 65.06 166 TYR A O 1
ATOM 1214 N N . GLY A 1 167 ? -10.706 -10.610 15.057 1.00 60.25 167 GLY A N 1
ATOM 1215 C CA . GLY A 1 167 ? -10.332 -9.417 15.839 1.00 60.25 167 GLY A CA 1
ATOM 1216 C C . GLY A 1 167 ? -8.993 -8.735 15.489 1.00 60.25 167 GLY A C 1
ATOM 1217 O O . GLY A 1 167 ? -8.124 -9.307 14.826 1.00 60.25 167 GLY A O 1
ATOM 1218 N N . HIS A 1 168 ? -8.829 -7.492 15.970 1.00 57.06 168 HIS A N 1
ATOM 1219 C CA . HIS A 1 168 ? -7.717 -6.566 15.678 1.00 57.06 168 HIS A CA 1
ATOM 1220 C C . HIS A 1 168 ? -6.314 -7.136 15.955 1.00 57.06 168 HIS A C 1
ATOM 1222 O O . HIS A 1 168 ? -5.397 -6.957 15.155 1.00 57.06 168 HIS A O 1
ATOM 1228 N N . GLN A 1 169 ? -6.133 -7.876 17.051 1.00 55.41 169 GLN A N 1
ATOM 1229 C CA . GLN A 1 169 ? -4.823 -8.429 17.430 1.00 55.41 169 GLN A CA 1
ATOM 1230 C C . GLN A 1 169 ? -4.352 -9.553 16.504 1.00 55.41 169 GLN A C 1
ATOM 1232 O O . GLN A 1 169 ? -3.162 -9.644 16.201 1.00 55.41 169 GLN A O 1
ATOM 1237 N N . THR A 1 170 ? -5.269 -10.387 16.004 1.00 60.28 170 THR A N 1
ATOM 1238 C CA . THR A 1 170 ? -4.942 -11.448 15.037 1.00 60.28 170 THR A CA 1
ATOM 1239 C C . THR A 1 170 ? -4.461 -10.840 13.721 1.00 60.28 170 THR A C 1
ATOM 1241 O O . THR A 1 170 ? -3.457 -11.285 13.160 1.00 60.28 170 THR A O 1
ATOM 1244 N N . ILE A 1 171 ? -5.134 -9.775 13.273 1.00 66.94 171 ILE A N 1
ATOM 1245 C CA . ILE A 1 171 ? -4.745 -8.999 12.092 1.00 66.94 171 ILE A CA 1
ATOM 1246 C C . ILE A 1 171 ? -3.369 -8.378 12.316 1.00 66.94 171 ILE A C 1
ATOM 1248 O O . ILE A 1 171 ? -2.472 -8.601 11.512 1.00 66.94 171 ILE A O 1
ATOM 1252 N N . LYS A 1 172 ? -3.160 -7.693 13.444 1.00 65.88 172 LYS A N 1
ATOM 1253 C CA . LYS A 1 172 ? -1.901 -7.008 13.755 1.00 65.88 172 LYS A CA 1
ATOM 1254 C C . LYS A 1 172 ? -0.700 -7.951 13.748 1.00 65.88 172 LYS A C 1
ATOM 1256 O O . LYS A 1 172 ? 0.353 -7.607 13.214 1.00 65.88 172 LYS A O 1
ATOM 1261 N N . VAL A 1 173 ? -0.844 -9.147 14.317 1.00 66.25 173 VAL A N 1
ATOM 1262 C CA . VAL A 1 173 ? 0.220 -10.161 14.325 1.00 66.25 173 VAL A CA 1
ATOM 1263 C C . VAL A 1 173 ? 0.490 -10.679 12.912 1.00 66.25 173 VAL A C 1
ATOM 1265 O O . VAL A 1 173 ? 1.643 -10.692 12.476 1.00 66.25 173 VAL A O 1
ATOM 1268 N N . LEU A 1 174 ? -0.556 -11.077 12.182 1.00 68.62 174 LEU A N 1
ATOM 1269 C CA . LEU A 1 174 ? -0.426 -11.618 10.829 1.00 68.62 174 LEU A CA 1
ATOM 1270 C C . LEU A 1 174 ? 0.150 -10.582 9.856 1.00 68.62 174 LEU A C 1
ATOM 1272 O O . LEU A 1 174 ? 1.024 -10.910 9.059 1.00 68.62 174 LEU A O 1
ATOM 1276 N N . GLU A 1 175 ? -0.284 -9.332 9.971 1.00 70.00 175 GLU A N 1
ATOM 1277 C CA . GLU A 1 175 ? 0.200 -8.202 9.186 1.00 70.00 175 GLU A CA 1
ATOM 1278 C C . GLU A 1 175 ? 1.653 -7.868 9.521 1.00 70.00 175 GLU A C 1
ATOM 1280 O O . GLU A 1 175 ? 2.459 -7.715 8.611 1.00 70.00 175 GLU A O 1
ATOM 1285 N N . THR A 1 176 ? 2.037 -7.840 10.802 1.00 69.31 176 THR A N 1
ATOM 1286 C CA . THR A 1 176 ? 3.426 -7.541 11.191 1.00 69.31 176 THR A CA 1
ATOM 1287 C C . THR A 1 176 ? 4.391 -8.591 10.639 1.00 69.31 176 THR A C 1
ATOM 1289 O O . THR A 1 176 ? 5.394 -8.243 10.014 1.00 69.31 176 THR A O 1
ATOM 1292 N N . TYR A 1 177 ? 4.089 -9.882 10.824 1.00 75.12 177 TYR A N 1
ATOM 1293 C CA . TYR A 1 177 ? 4.924 -10.957 10.281 1.00 75.12 177 TYR A CA 1
ATOM 1294 C C . TYR A 1 177 ? 4.867 -11.010 8.752 1.00 75.12 177 TYR A C 1
ATOM 1296 O O . TYR A 1 177 ? 5.901 -11.200 8.113 1.00 75.12 177 TYR A O 1
ATOM 1304 N N . GLY A 1 178 ? 3.688 -10.804 8.160 1.00 71.88 178 GLY A N 1
ATOM 1305 C CA . GLY A 1 178 ? 3.494 -10.758 6.713 1.00 71.88 178 GLY A CA 1
ATOM 1306 C C . GLY A 1 178 ? 4.308 -9.645 6.058 1.00 71.88 178 GLY A C 1
ATOM 1307 O O . GLY A 1 178 ? 5.055 -9.916 5.120 1.00 71.88 178 GLY A O 1
ATOM 1308 N N . ALA A 1 179 ? 4.245 -8.428 6.599 1.00 71.69 179 ALA A N 1
ATOM 1309 C CA . ALA A 1 179 ? 5.010 -7.279 6.128 1.00 71.69 179 ALA A CA 1
ATOM 1310 C C . ALA A 1 179 ? 6.521 -7.510 6.263 1.00 71.69 179 ALA A C 1
ATOM 1312 O O . ALA A 1 179 ? 7.268 -7.222 5.332 1.00 71.69 179 ALA A O 1
ATOM 1313 N N . LEU A 1 180 ? 6.987 -8.091 7.375 1.00 77.69 180 LEU A N 1
ATOM 1314 C CA . LEU A 1 180 ? 8.402 -8.435 7.574 1.00 77.69 180 LEU A CA 1
ATOM 1315 C C . LEU A 1 180 ? 8.901 -9.471 6.560 1.00 77.69 180 LEU A C 1
ATOM 1317 O O . LEU A 1 180 ? 9.961 -9.285 5.958 1.00 77.69 180 LEU A O 1
ATOM 1321 N N . ILE A 1 181 ? 8.141 -10.548 6.347 1.00 81.69 181 ILE A N 1
ATOM 1322 C CA . ILE A 1 181 ? 8.482 -11.588 5.368 1.00 81.69 181 ILE A CA 1
ATOM 1323 C C . ILE A 1 181 ? 8.474 -10.999 3.957 1.00 81.69 181 ILE A C 1
ATOM 1325 O O . ILE A 1 181 ? 9.418 -11.209 3.198 1.00 81.69 181 ILE A O 1
ATOM 1329 N N . PHE A 1 182 ? 7.440 -10.234 3.609 1.00 78.62 182 PHE A N 1
ATOM 1330 C CA . PHE A 1 182 ? 7.309 -9.624 2.293 1.00 78.62 182 PHE A CA 1
ATOM 1331 C C . PHE A 1 182 ? 8.404 -8.582 2.033 1.00 78.62 182 PHE A C 1
ATOM 1333 O O . PHE A 1 182 ? 8.975 -8.567 0.943 1.00 78.62 182 PHE A O 1
ATOM 1340 N N . ALA A 1 183 ? 8.772 -7.774 3.029 1.00 80.06 183 ALA A N 1
ATOM 1341 C CA . ALA A 1 183 ? 9.904 -6.854 2.949 1.00 80.06 183 ALA A CA 1
ATOM 1342 C C . ALA A 1 183 ? 11.220 -7.607 2.724 1.00 80.06 183 ALA A C 1
ATOM 1344 O O . ALA A 1 183 ? 12.003 -7.231 1.852 1.00 80.06 183 ALA A O 1
ATOM 1345 N N . GLY A 1 184 ? 11.444 -8.702 3.458 1.00 83.81 184 GLY A N 1
ATOM 1346 C CA . GLY A 1 184 ? 12.621 -9.555 3.290 1.00 83.81 184 GLY A CA 1
ATOM 1347 C C . GLY A 1 184 ? 12.704 -10.187 1.897 1.00 83.81 184 GLY A C 1
ATOM 1348 O O . GLY A 1 184 ? 13.750 -10.124 1.252 1.00 83.81 184 GLY A O 1
ATOM 1349 N N . LEU A 1 185 ? 11.596 -10.744 1.399 1.00 83.25 185 LEU A N 1
ATOM 1350 C CA . LEU A 1 185 ? 11.509 -11.312 0.050 1.00 83.25 185 LEU A CA 1
ATOM 1351 C C . LEU A 1 185 ? 11.707 -10.244 -1.028 1.00 83.25 185 LEU A C 1
ATOM 1353 O O . LEU A 1 185 ? 12.474 -10.458 -1.964 1.00 83.25 185 LEU A O 1
ATOM 1357 N N . SER A 1 186 ? 11.073 -9.081 -0.877 1.00 80.81 186 SER A N 1
ATOM 1358 C CA . SER A 1 186 ? 11.221 -7.954 -1.803 1.00 80.81 186 SER A CA 1
ATOM 1359 C C . SER A 1 186 ? 12.664 -7.458 -1.848 1.00 80.81 186 SER A C 1
ATOM 1361 O O . SER A 1 186 ? 13.193 -7.221 -2.930 1.00 80.81 186 SER A O 1
ATOM 1363 N N . ALA A 1 187 ? 13.339 -7.373 -0.698 1.00 84.38 187 ALA A N 1
ATOM 1364 C CA . ALA A 1 187 ? 14.754 -7.026 -0.631 1.00 84.38 187 ALA A CA 1
ATOM 1365 C C . ALA A 1 187 ? 15.639 -8.087 -1.306 1.00 84.38 187 ALA A C 1
ATOM 1367 O O . ALA A 1 187 ? 16.550 -7.736 -2.052 1.00 84.38 187 ALA A O 1
ATOM 1368 N N . ALA A 1 188 ? 15.358 -9.378 -1.102 1.00 85.62 188 ALA A N 1
ATOM 1369 C CA . ALA A 1 188 ? 16.092 -10.459 -1.759 1.00 85.62 188 ALA A CA 1
ATOM 1370 C C . ALA A 1 188 ? 15.927 -10.421 -3.289 1.00 85.62 188 ALA A C 1
ATOM 1372 O O . ALA A 1 188 ? 16.914 -10.513 -4.020 1.00 85.62 188 ALA A O 1
ATOM 1373 N N . VAL A 1 189 ? 14.696 -10.223 -3.773 1.00 83.38 189 VAL A N 1
ATOM 1374 C CA . VAL A 1 189 ? 14.389 -10.052 -5.201 1.00 83.38 189 VAL A CA 1
ATOM 1375 C C . VAL A 1 189 ? 15.084 -8.811 -5.757 1.00 83.38 189 VAL A C 1
ATOM 1377 O O . VAL A 1 189 ? 15.708 -8.885 -6.814 1.00 83.38 189 VAL A O 1
ATOM 1380 N N . PHE A 1 190 ? 15.048 -7.693 -5.031 1.00 82.94 190 PHE A N 1
ATOM 1381 C CA . PHE A 1 190 ? 15.747 -6.471 -5.416 1.00 82.94 190 PHE A CA 1
ATOM 1382 C C . PHE A 1 190 ? 17.257 -6.693 -5.533 1.00 82.94 190 PHE A C 1
ATOM 1384 O O . PHE A 1 190 ? 17.837 -6.305 -6.536 1.00 82.94 190 PHE A O 1
ATOM 1391 N N . ILE A 1 191 ? 17.898 -7.367 -4.573 1.00 86.50 191 ILE A N 1
ATOM 1392 C CA . ILE A 1 191 ? 19.338 -7.671 -4.628 1.00 86.50 191 ILE A CA 1
ATOM 1393 C C . ILE A 1 191 ? 19.668 -8.571 -5.830 1.00 86.50 191 ILE A C 1
ATOM 1395 O O . ILE A 1 191 ? 20.677 -8.353 -6.499 1.00 86.50 191 ILE A O 1
ATOM 1399 N N . ALA A 1 192 ? 18.818 -9.555 -6.135 1.00 85.25 192 ALA A N 1
ATOM 1400 C CA . ALA A 1 192 ? 19.010 -10.452 -7.274 1.00 85.25 192 ALA A CA 1
ATOM 1401 C C . ALA A 1 192 ? 18.824 -9.752 -8.635 1.00 85.25 192 ALA A C 1
ATOM 1403 O O . ALA A 1 192 ? 19.527 -10.071 -9.598 1.00 85.25 192 ALA A O 1
ATOM 1404 N N . LEU A 1 193 ? 17.892 -8.798 -8.718 1.00 81.75 193 LEU A N 1
ATOM 1405 C CA . LEU A 1 193 ? 17.586 -8.037 -9.933 1.00 81.75 193 LEU A CA 1
ATOM 1406 C C . LEU A 1 193 ? 18.432 -6.772 -10.087 1.00 81.75 193 LEU A C 1
ATOM 1408 O O . LEU A 1 193 ? 18.595 -6.296 -11.205 1.00 81.75 193 LEU A O 1
ATOM 1412 N N . ALA A 1 194 ? 19.019 -6.252 -9.009 1.00 80.44 194 ALA A N 1
ATOM 1413 C CA . ALA A 1 194 ? 19.886 -5.080 -9.028 1.00 80.44 194 ALA A CA 1
ATOM 1414 C C . ALA A 1 194 ? 20.961 -5.133 -10.127 1.00 80.44 194 ALA A C 1
ATOM 1416 O O . ALA A 1 194 ? 21.067 -4.166 -10.871 1.00 80.44 194 ALA A O 1
ATOM 1417 N N . PRO A 1 195 ? 21.724 -6.223 -10.332 1.00 79.75 195 PRO A N 1
ATOM 1418 C CA . PRO A 1 195 ? 22.712 -6.268 -11.414 1.00 79.75 195 PRO A CA 1
ATOM 1419 C C . PRO A 1 195 ? 22.105 -6.323 -12.828 1.00 79.75 195 PRO A C 1
ATOM 1421 O O . PRO A 1 195 ? 22.820 -6.091 -13.796 1.00 79.75 195 PRO A O 1
ATOM 1424 N N . GLN A 1 196 ? 20.814 -6.637 -12.958 1.00 78.31 196 GLN A N 1
ATOM 1425 C CA . GLN A 1 196 ? 20.093 -6.727 -14.235 1.00 78.31 196 GLN A CA 1
ATOM 1426 C C . GLN A 1 196 ? 19.346 -5.429 -14.574 1.00 78.31 196 GLN A C 1
ATOM 1428 O O . GLN A 1 196 ? 18.876 -5.263 -15.697 1.00 78.31 196 GLN A O 1
ATOM 1433 N N . LEU A 1 197 ? 19.218 -4.509 -13.613 1.00 73.25 197 LEU A N 1
ATOM 1434 C CA . LEU A 1 197 ? 18.571 -3.223 -13.829 1.00 73.25 197 LEU A CA 1
ATOM 1435 C C . LEU A 1 197 ? 19.465 -2.314 -14.674 1.00 73.25 197 LEU A C 1
ATOM 1437 O O . LEU A 1 197 ? 20.645 -2.105 -14.389 1.00 73.25 197 LEU A O 1
ATOM 1441 N N . HIS A 1 198 ? 18.867 -1.713 -15.696 1.00 74.19 198 HIS A N 1
ATOM 1442 C CA . HIS A 1 198 ? 19.511 -0.726 -16.551 1.00 74.19 198 HIS A CA 1
ATOM 1443 C C . HIS A 1 198 ? 19.575 0.635 -15.831 1.00 74.19 198 HIS A C 1
ATOM 1445 O O . HIS A 1 198 ? 18.894 1.589 -16.192 1.00 74.19 198 HIS A O 1
ATOM 1451 N N . TRP A 1 199 ? 20.392 0.726 -14.775 1.00 74.56 199 TRP A N 1
ATOM 1452 C CA . TRP A 1 199 ? 20.468 1.889 -13.873 1.00 74.56 199 TRP A CA 1
ATOM 1453 C C . TRP A 1 199 ? 20.752 3.222 -14.563 1.00 74.56 199 TRP A C 1
ATOM 1455 O O . TRP A 1 199 ? 20.375 4.269 -14.046 1.00 74.56 199 TRP A O 1
ATOM 1465 N N . PHE A 1 200 ? 21.455 3.191 -15.693 1.00 75.81 200 PHE A N 1
ATOM 1466 C CA . PHE A 1 200 ? 21.907 4.386 -16.407 1.00 75.81 200 PHE A CA 1
ATOM 1467 C C . PHE A 1 200 ? 21.222 4.567 -17.762 1.00 75.81 200 PHE A C 1
ATOM 1469 O O . PHE A 1 200 ? 21.625 5.438 -18.533 1.00 75.81 200 PHE A O 1
ATOM 1476 N N . GLU A 1 201 ? 20.196 3.768 -18.067 1.00 70.25 201 GLU A N 1
ATOM 1477 C CA . GLU A 1 201 ? 19.342 4.075 -19.207 1.00 70.25 201 GLU A CA 1
ATOM 1478 C C . GLU A 1 201 ? 18.513 5.316 -18.886 1.00 70.25 201 GLU A C 1
ATOM 1480 O O . GLU A 1 201 ? 17.767 5.374 -17.906 1.00 70.25 201 GLU A O 1
ATOM 1485 N N . GLY A 1 202 ? 18.713 6.348 -19.707 1.00 68.94 202 GLY A N 1
ATOM 1486 C CA . GLY A 1 202 ? 17.912 7.558 -19.643 1.00 68.94 202 GLY A CA 1
ATOM 1487 C C . GLY A 1 202 ? 16.451 7.277 -20.009 1.00 68.94 202 GLY A C 1
ATOM 1488 O O . GLY A 1 202 ? 16.149 6.249 -20.619 1.00 68.94 202 GLY A O 1
ATOM 1489 N N . PRO A 1 203 ? 15.541 8.202 -19.676 1.00 76.62 203 PRO A N 1
ATOM 1490 C CA . PRO A 1 203 ? 14.129 8.066 -19.998 1.00 76.62 203 PRO A CA 1
ATOM 1491 C C . PRO A 1 203 ? 13.929 7.839 -21.502 1.00 76.62 203 PRO A C 1
ATOM 1493 O O . PRO A 1 203 ? 14.526 8.509 -22.353 1.00 76.62 203 PRO A O 1
ATOM 1496 N N . THR A 1 204 ? 13.068 6.877 -21.824 1.00 77.06 204 THR A N 1
ATOM 1497 C CA . THR A 1 204 ? 12.672 6.575 -23.209 1.00 77.06 204 THR A CA 1
ATOM 1498 C C . THR A 1 204 ? 11.740 7.653 -23.763 1.00 77.06 204 THR A C 1
ATOM 1500 O O . THR A 1 204 ? 11.721 7.907 -24.969 1.00 77.06 204 THR A O 1
ATOM 1503 N N . VAL A 1 205 ? 11.027 8.347 -22.872 1.00 78.19 205 VAL A N 1
ATOM 1504 C CA . VAL A 1 205 ? 10.171 9.493 -23.186 1.00 78.19 205 VAL A CA 1
ATOM 1505 C C . VAL A 1 205 ? 10.990 10.764 -23.399 1.00 78.19 205 VAL A C 1
ATOM 1507 O O . VAL A 1 205 ? 11.933 11.046 -22.660 1.00 78.19 205 VAL A O 1
ATOM 1510 N N . ARG A 1 206 ? 10.613 11.574 -24.394 1.00 75.69 206 ARG A N 1
ATOM 1511 C CA . ARG A 1 206 ? 11.298 12.830 -24.743 1.00 75.69 206 ARG A CA 1
ATOM 1512 C C . ARG A 1 206 ? 10.305 13.973 -24.936 1.00 75.69 206 ARG A C 1
ATOM 1514 O O . ARG A 1 206 ? 9.152 13.757 -25.285 1.00 75.69 206 ARG A O 1
ATOM 1521 N N . GLY A 1 207 ? 10.774 15.209 -24.765 1.00 77.62 207 GLY A N 1
ATOM 1522 C CA . GLY A 1 207 ? 9.966 16.404 -25.022 1.00 77.62 207 GLY A CA 1
ATOM 1523 C C . GLY A 1 207 ? 8.887 16.637 -23.960 1.00 77.62 207 GLY A C 1
ATOM 1524 O O . GLY A 1 207 ? 9.167 16.538 -22.767 1.00 77.62 207 GLY A O 1
ATOM 1525 N N . ALA A 1 208 ? 7.668 16.982 -24.387 1.00 77.81 208 ALA A N 1
ATOM 1526 C CA . ALA A 1 208 ? 6.563 17.347 -23.491 1.00 77.81 208 ALA A CA 1
ATOM 1527 C C . ALA A 1 208 ? 5.983 16.153 -22.705 1.00 77.81 208 ALA A C 1
ATOM 1529 O O . ALA A 1 208 ? 5.321 16.345 -21.688 1.00 77.81 208 ALA A O 1
ATOM 1530 N N . ASP A 1 209 ? 6.281 14.931 -23.140 1.00 81.38 209 ASP A N 1
ATOM 1531 C CA . ASP A 1 209 ? 5.765 13.705 -22.533 1.00 81.38 209 ASP A CA 1
ATOM 1532 C C . ASP A 1 209 ? 6.539 13.319 -21.261 1.00 81.38 209 ASP A C 1
ATOM 1534 O O . ASP A 1 209 ? 5.975 12.716 -20.351 1.00 81.38 209 ASP A O 1
ATOM 1538 N N . TYR A 1 210 ? 7.807 13.738 -21.140 1.00 83.50 210 TYR A N 1
ATOM 1539 C CA . TYR A 1 210 ? 8.629 13.517 -19.943 1.00 83.50 210 TYR A CA 1
ATOM 1540 C C . TYR A 1 210 ? 8.032 14.140 -18.664 1.00 83.50 210 TYR A C 1
ATOM 1542 O O . TYR A 1 210 ? 7.834 13.411 -17.689 1.00 83.50 210 TYR A O 1
ATOM 1550 N N . PRO A 1 211 ? 7.688 15.446 -18.619 1.00 83.75 211 PRO A N 1
ATOM 1551 C CA . PRO A 1 211 ? 7.059 16.022 -17.432 1.00 83.75 211 PRO A CA 1
ATOM 1552 C C . PRO A 1 211 ? 5.673 15.424 -17.160 1.00 83.75 211 PRO A C 1
ATOM 1554 O O . PRO A 1 211 ? 5.305 15.283 -15.999 1.00 83.75 211 PRO A O 1
ATOM 1557 N N . GLY A 1 212 ? 4.923 15.025 -18.195 1.00 83.44 212 GLY A N 1
ATOM 1558 C CA . GLY A 1 212 ? 3.648 14.323 -18.020 1.00 83.44 212 GLY A CA 1
ATOM 1559 C C . GLY A 1 212 ? 3.827 12.976 -17.318 1.00 83.44 212 GLY A C 1
ATOM 1560 O O . GLY A 1 212 ? 3.152 12.694 -16.331 1.00 83.44 212 GLY A O 1
ATOM 1561 N N . ALA A 1 213 ? 4.795 12.184 -17.771 1.00 83.12 213 ALA A N 1
ATOM 1562 C CA . ALA A 1 213 ? 5.144 10.901 -17.180 1.00 83.12 213 ALA A CA 1
ATOM 1563 C C . ALA A 1 213 ? 5.660 11.054 -15.733 1.00 83.12 213 ALA A C 1
ATOM 1565 O O . ALA A 1 213 ? 5.286 10.282 -14.850 1.00 83.12 213 ALA A O 1
ATOM 1566 N N . PHE A 1 214 ? 6.449 12.098 -15.461 1.00 84.69 214 PHE A N 1
ATOM 1567 C CA . PHE A 1 214 ? 6.915 12.422 -14.112 1.00 84.69 214 PHE A CA 1
ATOM 1568 C C . PHE A 1 214 ? 5.769 12.812 -13.169 1.00 84.69 214 PHE A C 1
ATOM 1570 O O . PHE A 1 214 ? 5.713 12.339 -12.036 1.00 84.69 214 PHE A O 1
ATOM 1577 N N . VAL A 1 215 ? 4.825 13.636 -13.635 1.00 87.00 215 VAL A N 1
ATOM 1578 C CA . VAL A 1 215 ? 3.633 14.007 -12.856 1.00 87.00 215 VAL A CA 1
ATOM 1579 C C . VAL A 1 215 ? 2.755 12.788 -12.588 1.00 87.00 215 VAL A C 1
ATOM 1581 O O . VAL A 1 215 ? 2.265 12.642 -11.473 1.00 87.00 215 VAL A O 1
ATOM 1584 N N . LEU A 1 216 ? 2.592 11.889 -13.563 1.00 84.12 216 LEU A N 1
ATOM 1585 C CA . LEU A 1 216 ? 1.870 10.633 -13.362 1.00 84.12 216 LEU A CA 1
ATOM 1586 C C . LEU A 1 216 ? 2.546 9.772 -12.290 1.00 84.12 216 LEU A C 1
ATOM 1588 O O . LEU A 1 216 ? 1.865 9.335 -11.369 1.00 84.12 216 LEU A O 1
ATOM 1592 N N . GLY A 1 217 ? 3.872 9.611 -12.344 1.00 82.31 217 GLY A N 1
ATOM 1593 C CA . GLY A 1 217 ? 4.634 8.894 -11.315 1.00 82.31 217 GLY A CA 1
ATOM 1594 C C . GLY A 1 217 ? 4.528 9.530 -9.922 1.00 82.31 217 GLY A C 1
ATOM 1595 O O . GLY A 1 217 ? 4.405 8.831 -8.921 1.00 82.31 217 GLY A O 1
ATOM 1596 N N . PHE A 1 218 ? 4.511 10.861 -9.846 1.00 85.06 218 PHE A N 1
ATOM 1597 C CA . PHE A 1 218 ? 4.296 11.585 -8.592 1.00 85.06 218 PHE A CA 1
ATOM 1598 C C . PHE A 1 218 ? 2.872 11.378 -8.044 1.00 85.06 218 PHE A C 1
ATOM 1600 O O . PHE A 1 218 ? 2.690 11.182 -6.845 1.00 85.06 218 PHE A O 1
ATOM 1607 N N . MET A 1 219 ? 1.859 11.401 -8.917 1.00 84.81 219 MET A N 1
ATOM 1608 C CA . MET A 1 219 ? 0.447 11.241 -8.549 1.00 84.81 219 MET A CA 1
ATOM 1609 C C . MET A 1 219 ? 0.092 9.805 -8.165 1.00 84.81 219 MET A C 1
ATOM 1611 O O . MET A 1 219 ? -0.796 9.612 -7.349 1.00 84.81 219 MET A O 1
ATOM 1615 N N . THR A 1 220 ? 0.789 8.795 -8.693 1.00 79.81 220 THR A N 1
ATOM 1616 C CA . THR A 1 220 ? 0.551 7.387 -8.321 1.00 79.81 220 THR A CA 1
ATOM 1617 C C . THR A 1 220 ? 0.907 7.053 -6.870 1.00 79.81 220 THR A C 1
ATOM 1619 O O . THR A 1 220 ? 0.590 5.963 -6.403 1.00 79.81 220 THR A O 1
ATOM 1622 N N . CYS A 1 221 ? 1.570 7.970 -6.162 1.00 74.62 221 CYS A N 1
ATOM 1623 C CA . CYS A 1 221 ? 1.904 7.833 -4.745 1.00 74.62 221 CYS A CA 1
ATOM 1624 C C . CYS A 1 221 ? 0.877 8.487 -3.800 1.00 74.62 221 CYS A C 1
ATOM 1626 O O . CYS A 1 221 ? 1.106 8.484 -2.590 1.00 74.62 221 CYS A O 1
ATOM 1628 N N . PHE A 1 222 ? -0.198 9.072 -4.341 1.00 64.12 222 PHE A N 1
ATOM 1629 C CA . PHE A 1 222 ? -1.331 9.646 -3.604 1.00 64.12 222 PHE A CA 1
ATOM 1630 C C . PHE A 1 222 ? -2.533 8.703 -3.614 1.00 64.12 222 PHE A C 1
ATOM 1632 O O . PHE A 1 222 ? -3.219 8.646 -2.568 1.00 64.12 222 PHE A O 1
#